Protein AF-A0A6I0EWG5-F1 (afdb_monomer)

Radius of gyration: 20.86 Å; Cα contacts (8 Å, |Δi|>4): 260; chains: 1; bounding box: 49×43×60 Å

Nearest PDB structures (foldseek):
  5ual-assembly2_I  TM=1.071E-01  e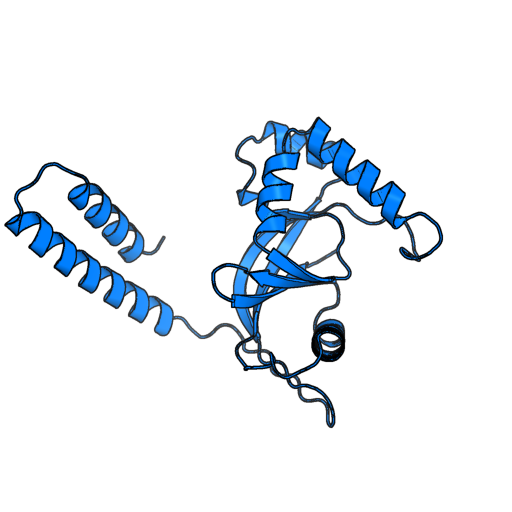=7.757E+00  Escherichia coli K-12
  5uaj-assembly2_I  TM=1.109E-01  e=9.263E+00  Escherichia coli K-12

Organism: NCBI:txid1482732

Solvent-accessible surface area (backbone atoms only — not comparable to full-atom values): 11316 Å² total; per-residue (Å²): 131,65,71,46,62,57,50,44,53,52,42,54,61,57,60,75,46,99,68,55,73,69,57,46,54,51,45,53,53,51,42,51,52,38,50,51,51,44,51,51,53,63,71,68,46,82,77,53,76,67,54,76,62,90,57,98,92,59,77,73,60,42,37,35,57,76,51,76,47,53,27,31,35,45,77,82,90,58,95,61,59,81,53,83,64,44,56,60,54,50,49,52,51,53,52,49,51,28,52,76,34,71,42,44,68,59,44,51,54,55,53,70,47,31,51,73,78,42,63,86,64,91,44,71,40,61,45,85,77,58,89,50,69,67,36,54,52,47,37,41,77,70,56,31,41,82,34,49,27,42,32,25,37,55,75,57,94,58,81,92,51,57,71,66,58,54,42,60,42,46,58,77,76,38,94,39,30,36,35,30,31,36,66,90,78,72,41,46,33,38,40,35,48,48,96,121

pLDDT: mean 87.38, std 12.73, range [39.66, 98.25]

Sequence (196 aa):
MTNELYRIKTVVYNLEKNISNNEKLQLLQDLVNEAEAYKKTLMNMPTTNQLRFNSAGDLNIITEKISEETFLYKSVMAKDVYEGDYLERFSMIRTSDLKTAGVLDIHNRFWKAHEVYGSNIFATLPLALINDEEQIKILKRLNWNRVHVDVYEIKNDIHNNSKGKIISAVERLFDNYILVREVYGDILMILHFKDV

Mean predicted aligned error: 12.38 Å

Secondary structure (DSSP, 8-state):
--HHHHHHHHHHHHHTS---HHHHHHHHHHHHHHHHHHHHHHHTSPPP--EE---TTS---EEEEEEEEEEEEE----SSTTSTTHHHHHHHHHHHHHHHTT-HHHHHHHHHSEEEEEES--SEEEGGG---HHHHHHHHHTTEEEEEEEEEEE-S--TTS-HHHHHHHHTTT-SSEEEEEETTTTEEEEEEES--

Foldseek 3Di:
DDPLVVQLVVLVVVLPDPDDPVVNVVSVVVNVVSVVVVVVVVVPPPFADFDWDDDPPADTWTKGFDDKFKKFAADQPDPDCPPDCNLVVVVVLLCVLCVVLVNNVVQVVVVVQKAWLDFPGRHMDTPVSDPDVSSVVSSVVSVGDIWMKTKMWGDDPPVPDDSVRVRVVVVVVAVGWTFIQRNPVRITMITHTPPD

Structure (mmCIF, N/CA/C/O backbone):
data_AF-A0A6I0EWG5-F1
#
_entry.id   AF-A0A6I0EWG5-F1
#
loop_
_atom_site.group_PDB
_atom_site.id
_atom_site.type_symbol
_atom_site.label_atom_id
_atom_site.label_alt_id
_atom_site.label_comp_id
_atom_site.label_asym_id
_atom_site.label_entity_id
_atom_site.label_seq_id
_atom_site.pdbx_PDB_ins_code
_atom_site.Cartn_x
_atom_site.Cartn_y
_atom_site.Cartn_z
_atom_site.occupancy
_atom_site.B_iso_or_equiv
_atom_site.auth_seq_id
_atom_site.auth_comp_id
_atom_site.auth_asym_id
_atom_site.auth_atom_id
_atom_site.pdbx_PDB_model_num
ATOM 1 N N . MET A 1 1 ? 0.438 -2.154 24.179 1.00 44.53 1 MET A N 1
ATOM 2 C CA . MET A 1 1 ? 0.353 -0.687 24.010 1.00 44.53 1 MET A CA 1
ATOM 3 C C . MET A 1 1 ? 1.299 -0.062 25.015 1.00 44.53 1 MET A C 1
ATOM 5 O O . MET A 1 1 ? 1.138 -0.314 26.201 1.00 44.53 1 MET A O 1
ATOM 9 N N . THR A 1 2 ? 2.329 0.626 24.534 1.00 55.94 2 THR A N 1
ATOM 10 C CA . THR A 1 2 ? 3.381 1.261 25.341 1.00 55.94 2 THR A CA 1
ATOM 11 C C . THR A 1 2 ? 2.761 2.257 26.326 1.00 55.94 2 THR A C 1
ATOM 13 O O . THR A 1 2 ? 1.938 3.093 25.948 1.00 55.94 2 THR A O 1
ATOM 16 N N . ASN A 1 3 ? 3.100 2.106 27.607 1.00 71.88 3 ASN A N 1
ATOM 17 C CA . ASN A 1 3 ? 2.570 2.878 28.740 1.00 71.88 3 ASN A CA 1
ATOM 18 C C . ASN A 1 3 ? 2.752 4.396 28.514 1.00 71.88 3 ASN A C 1
ATOM 20 O O . ASN A 1 3 ? 1.909 5.207 28.877 1.00 71.88 3 ASN A O 1
ATOM 24 N N . GLU A 1 4 ? 3.812 4.757 27.802 1.00 75.00 4 GLU A N 1
ATOM 25 C CA . GLU A 1 4 ? 4.245 6.105 27.457 1.00 75.00 4 GLU A CA 1
ATOM 26 C C . GLU A 1 4 ? 3.294 6.791 26.458 1.00 75.00 4 GLU A C 1
ATOM 28 O O . GLU A 1 4 ? 2.920 7.947 26.644 1.00 75.00 4 GLU A O 1
ATOM 33 N N . LEU A 1 5 ? 2.798 6.076 25.438 1.00 79.12 5 LEU A N 1
ATOM 34 C CA . LEU A 1 5 ? 1.855 6.648 24.465 1.00 79.12 5 LEU A CA 1
ATOM 35 C C . LEU A 1 5 ? 0.500 6.972 25.114 1.00 79.12 5 LEU A C 1
ATOM 37 O O . LEU A 1 5 ? -0.162 7.947 24.754 1.00 79.12 5 LEU A O 1
ATOM 41 N N . TYR A 1 6 ? 0.087 6.163 26.092 1.00 81.44 6 TYR A N 1
ATOM 42 C CA . TYR A 1 6 ? -1.109 6.428 26.889 1.00 81.44 6 TYR A CA 1
ATOM 43 C C . TYR A 1 6 ? -0.948 7.691 27.753 1.00 81.44 6 TYR A C 1
ATOM 45 O O . TYR A 1 6 ? -1.874 8.502 27.853 1.00 81.44 6 TYR A O 1
ATOM 53 N N . ARG A 1 7 ? 0.243 7.908 28.323 1.00 79.62 7 ARG A N 1
ATOM 54 C CA . ARG A 1 7 ? 0.563 9.112 29.106 1.00 79.62 7 ARG A CA 1
ATOM 55 C C . ARG A 1 7 ? 0.560 10.370 28.249 1.00 79.62 7 ARG A C 1
ATOM 57 O O . ARG A 1 7 ? -0.099 11.334 28.624 1.00 79.62 7 ARG A O 1
ATOM 64 N N . ILE A 1 8 ? 1.161 10.324 27.058 1.00 86.19 8 ILE A N 1
ATOM 65 C CA . ILE A 1 8 ? 1.125 11.433 26.089 1.00 86.19 8 ILE A CA 1
ATOM 66 C C . ILE A 1 8 ? -0.324 11.826 25.767 1.00 86.19 8 ILE A C 1
ATOM 68 O O . ILE A 1 8 ? -0.686 12.997 25.878 1.00 86.19 8 ILE A O 1
ATOM 72 N N . LYS A 1 9 ? -1.187 10.852 25.446 1.00 84.12 9 LYS A N 1
ATOM 73 C CA . LYS A 1 9 ? -2.615 11.112 25.178 1.00 84.12 9 LYS A CA 1
ATOM 74 C C . LYS A 1 9 ? -3.326 11.754 26.370 1.00 84.12 9 LYS A C 1
ATOM 76 O O . LYS A 1 9 ? -4.147 12.648 26.187 1.00 84.12 9 LYS A O 1
ATOM 81 N N . THR A 1 10 ? -2.993 11.322 27.583 1.00 83.12 10 THR A N 1
ATOM 82 C CA . THR A 1 10 ? -3.576 11.862 28.817 1.00 83.12 10 THR A CA 1
ATOM 83 C C . THR A 1 10 ? -3.161 13.317 29.050 1.00 83.12 10 THR A C 1
ATOM 85 O O . THR A 1 10 ? -3.999 14.141 29.415 1.00 83.12 10 THR A O 1
ATOM 88 N N . VAL A 1 11 ? -1.892 13.656 28.804 1.00 83.94 11 VAL A N 1
ATOM 89 C CA . VAL A 1 11 ? -1.387 15.032 28.936 1.00 83.94 11 VAL A CA 1
ATOM 90 C C . VAL A 1 11 ? -2.031 15.954 27.898 1.00 83.94 11 VAL A C 1
ATOM 92 O O . VAL A 1 11 ? -2.525 17.020 28.261 1.00 83.94 11 VAL A O 1
ATOM 95 N N . VAL A 1 12 ? -2.122 15.519 26.635 1.00 86.25 12 VAL A N 1
ATOM 96 C CA . VAL A 1 12 ? -2.789 16.277 25.558 1.00 86.25 12 VAL A CA 1
ATOM 97 C C . VAL A 1 12 ? -4.263 16.529 25.884 1.00 86.25 12 VAL A C 1
ATOM 99 O O . VAL A 1 12 ? -4.717 17.668 25.823 1.00 86.25 12 VAL A O 1
ATOM 102 N N . TYR A 1 13 ? -4.989 15.507 26.341 1.00 86.00 13 TYR A N 1
ATOM 103 C CA . TYR A 1 13 ? -6.387 15.651 26.759 1.00 86.00 13 TYR A CA 1
ATOM 104 C C . TYR A 1 13 ? -6.574 16.665 27.902 1.00 86.00 13 TYR A C 1
ATOM 106 O O . TYR A 1 13 ? -7.586 17.361 27.978 1.00 86.00 13 TYR A O 1
ATOM 114 N N . ASN A 1 14 ? -5.606 16.767 28.816 1.00 82.12 14 ASN A N 1
ATOM 115 C CA . ASN A 1 14 ? -5.666 17.732 29.912 1.00 82.12 14 ASN A CA 1
ATOM 116 C C . ASN A 1 14 ? -5.281 19.156 29.478 1.00 82.12 14 ASN A C 1
ATOM 118 O O . ASN A 1 14 ? -5.803 20.108 30.055 1.00 82.12 14 ASN A O 1
ATOM 122 N N . LEU A 1 15 ? -4.443 19.314 28.448 1.00 84.88 15 LEU A N 1
ATOM 123 C CA . LEU A 1 15 ? -4.116 20.614 27.846 1.00 84.88 15 LEU A CA 1
ATOM 124 C C . LEU A 1 15 ? -5.309 21.257 27.125 1.00 84.88 15 LEU A C 1
ATOM 126 O O . LEU A 1 15 ? -5.416 22.483 27.093 1.00 84.88 15 LEU A O 1
ATOM 130 N N . GLU A 1 16 ? -6.216 20.445 26.581 1.00 80.12 16 GLU A N 1
ATOM 131 C CA . GLU A 1 16 ? -7.435 20.901 25.895 1.00 80.12 16 GLU A CA 1
ATOM 132 C C . GLU A 1 16 ? -8.509 21.452 26.854 1.00 80.12 16 GLU A C 1
ATOM 134 O O . GLU A 1 16 ? -9.493 22.053 26.417 1.00 80.12 16 GLU A O 1
ATOM 139 N N . LYS A 1 17 ? -8.333 21.290 28.172 1.00 82.31 17 LYS A N 1
ATOM 140 C CA . LYS A 1 17 ? -9.262 21.806 29.186 1.00 82.31 17 LYS A CA 1
ATOM 141 C C . LYS A 1 17 ? -9.003 23.282 29.499 1.00 82.31 17 LYS A C 1
ATOM 143 O O . LYS A 1 17 ? -7.899 23.806 29.356 1.00 82.31 17 LYS A O 1
ATOM 148 N N . ASN A 1 18 ? -10.036 23.965 29.991 1.00 70.12 18 ASN A N 1
ATOM 149 C CA . ASN A 1 18 ? -9.932 25.349 30.460 1.00 70.12 18 ASN A CA 1
ATOM 150 C C . ASN A 1 18 ? -9.252 25.404 31.842 1.00 70.12 18 ASN A C 1
ATOM 152 O O . ASN A 1 18 ? -9.914 25.453 32.875 1.00 70.12 18 ASN A O 1
ATOM 156 N N . ILE A 1 19 ? -7.921 25.354 31.838 1.00 80.75 19 ILE A N 1
ATOM 157 C CA . ILE A 1 19 ? -7.042 25.409 33.018 1.00 80.75 19 ILE A CA 1
ATOM 158 C C . ILE A 1 19 ? -6.166 26.670 32.999 1.00 80.75 19 ILE A C 1
ATOM 160 O O . ILE A 1 19 ? -6.048 27.343 31.967 1.00 80.75 19 ILE A O 1
ATOM 164 N N . SER A 1 20 ? -5.558 27.008 34.138 1.00 84.88 20 SER A N 1
ATOM 165 C CA . SER A 1 20 ? -4.745 28.221 34.278 1.00 84.88 20 SER A CA 1
ATOM 166 C C . SER A 1 20 ? -3.454 28.160 33.449 1.00 84.88 20 SER A C 1
ATOM 168 O O . SER A 1 20 ? -2.936 27.087 33.139 1.00 84.88 20 SER A O 1
ATOM 170 N N . ASN A 1 21 ? -2.889 29.320 33.098 1.00 82.50 21 ASN A N 1
ATOM 171 C CA . ASN A 1 21 ? -1.673 29.383 32.273 1.00 82.50 21 ASN A CA 1
ATOM 172 C C . ASN A 1 21 ? -0.460 28.696 32.929 1.00 82.50 21 ASN A C 1
ATOM 174 O O . ASN A 1 21 ? 0.359 28.114 32.221 1.00 82.50 21 ASN A O 1
ATOM 178 N N . ASN A 1 22 ? -0.365 28.714 34.263 1.00 81.31 22 ASN A N 1
ATOM 179 C CA . ASN A 1 22 ? 0.705 28.025 34.989 1.00 81.31 22 ASN A CA 1
ATOM 180 C C . ASN A 1 22 ? 0.560 26.498 34.901 1.00 81.31 22 ASN A C 1
ATOM 182 O O . ASN A 1 22 ? 1.548 25.798 34.698 1.00 81.31 22 ASN A O 1
ATOM 186 N N . GLU A 1 23 ? -0.667 25.980 34.979 1.00 81.06 23 GLU A N 1
ATOM 187 C CA . GLU A 1 23 ? -0.942 24.546 34.818 1.00 81.06 23 GLU A CA 1
ATOM 188 C C . GLU A 1 23 ? -0.704 24.084 33.375 1.00 81.06 23 GLU A C 1
ATOM 190 O O . GLU A 1 23 ? -0.163 23.002 33.160 1.00 81.06 23 GLU A O 1
ATOM 195 N N . LYS A 1 24 ? -1.023 24.921 32.375 1.00 84.38 24 LYS A N 1
ATOM 196 C CA . LYS A 1 24 ? -0.682 24.639 30.968 1.00 84.38 24 LYS A CA 1
ATOM 197 C C . LYS A 1 24 ? 0.822 24.529 30.760 1.00 84.38 24 LYS A C 1
ATOM 199 O O . LYS A 1 24 ? 1.266 23.622 30.064 1.00 84.38 24 LYS A O 1
ATOM 204 N N . LEU A 1 25 ? 1.601 25.433 31.356 1.00 86.06 25 LEU A N 1
ATOM 205 C CA . LEU A 1 25 ? 3.057 25.411 31.228 1.00 86.06 25 LEU A CA 1
ATOM 206 C C . LEU A 1 25 ? 3.655 24.143 31.855 1.00 86.06 25 LEU A C 1
ATOM 208 O O . LEU A 1 25 ? 4.522 23.520 31.246 1.00 86.06 25 LEU A O 1
ATOM 212 N N . GLN A 1 26 ? 3.134 23.711 33.007 1.00 85.06 26 GLN A N 1
ATOM 213 C CA . GLN A 1 26 ? 3.536 22.449 33.630 1.00 85.06 26 GLN A CA 1
ATOM 214 C C . GLN A 1 26 ? 3.191 21.237 32.750 1.00 85.06 26 GLN A C 1
ATOM 216 O O . GLN A 1 26 ? 4.051 20.399 32.500 1.00 85.06 26 GLN A O 1
ATOM 221 N N . LEU A 1 27 ? 1.971 21.174 32.208 1.00 87.25 27 LEU A N 1
ATOM 222 C CA . LEU A 1 27 ? 1.558 20.077 31.326 1.00 87.25 27 LEU A CA 1
ATOM 223 C C . LEU A 1 27 ? 2.355 20.031 30.015 1.00 87.25 27 LEU A C 1
ATOM 225 O O . LEU A 1 27 ? 2.614 18.950 29.497 1.00 87.25 27 LEU A O 1
ATOM 229 N N . LEU A 1 28 ? 2.768 21.181 29.473 1.00 88.06 28 LEU A N 1
ATOM 230 C CA . LEU A 1 28 ? 3.660 21.223 28.311 1.00 88.06 28 LEU A CA 1
ATOM 231 C C . LEU A 1 28 ? 5.046 20.663 28.646 1.00 88.06 28 LEU A C 1
ATOM 233 O O . LEU A 1 28 ? 5.612 19.928 27.839 1.00 88.06 28 LEU A O 1
ATOM 237 N N . GLN A 1 29 ? 5.575 20.957 29.835 1.00 89.81 29 GLN A N 1
ATOM 238 C CA . GLN A 1 29 ? 6.835 20.372 30.291 1.00 89.81 29 GLN A CA 1
ATOM 239 C C . GLN A 1 29 ? 6.713 18.853 30.482 1.00 89.81 29 GLN A C 1
ATOM 241 O O . GLN A 1 29 ? 7.601 18.106 30.067 1.00 89.81 29 GLN A O 1
ATOM 246 N N . ASP A 1 30 ? 5.599 18.388 31.047 1.00 87.12 30 ASP A N 1
ATOM 247 C CA . ASP A 1 30 ? 5.318 16.961 31.216 1.00 87.12 30 ASP A CA 1
ATOM 248 C C . ASP A 1 30 ? 5.186 16.257 29.855 1.00 87.12 30 ASP A C 1
ATOM 250 O O . ASP A 1 30 ? 5.712 15.162 29.671 1.00 87.12 30 ASP A O 1
ATOM 254 N N . LEU A 1 31 ? 4.570 16.910 28.862 1.00 90.62 31 LEU A N 1
ATOM 255 C CA . LEU A 1 31 ? 4.473 16.397 27.495 1.00 90.62 31 LEU A CA 1
ATOM 256 C C . LEU A 1 31 ? 5.852 16.211 26.852 1.00 90.62 31 LEU A C 1
ATOM 258 O O . LEU A 1 31 ? 6.094 15.180 26.227 1.00 90.62 31 LEU A O 1
ATOM 262 N N . VAL A 1 32 ? 6.752 17.188 27.007 1.00 89.06 32 VAL A N 1
ATOM 263 C CA . VAL A 1 32 ? 8.134 17.092 26.506 1.00 89.06 32 VAL A CA 1
ATOM 264 C C . VAL A 1 32 ? 8.848 15.906 27.151 1.00 89.06 32 VAL A C 1
ATOM 266 O O . VAL A 1 32 ? 9.440 15.093 26.443 1.00 89.06 32 VAL A O 1
ATOM 269 N N . ASN A 1 33 ? 8.732 15.758 28.471 1.00 89.88 33 ASN A N 1
ATOM 270 C CA . ASN A 1 33 ? 9.377 14.673 29.210 1.00 89.88 33 ASN A CA 1
ATOM 271 C C . ASN A 1 33 ? 8.853 13.290 28.778 1.00 89.88 33 ASN A C 1
ATOM 273 O O . ASN A 1 33 ? 9.641 12.371 28.546 1.00 89.88 33 ASN A O 1
ATOM 277 N N . GLU A 1 34 ? 7.534 13.138 28.629 1.00 88.50 34 GLU A N 1
ATOM 278 C CA . GLU A 1 34 ? 6.908 11.883 28.191 1.00 88.50 34 GLU A CA 1
ATOM 279 C C . GLU A 1 34 ? 7.239 11.563 26.722 1.00 88.50 34 GLU A C 1
ATOM 281 O O . GLU A 1 34 ? 7.498 10.407 26.375 1.00 88.50 34 GLU A O 1
ATOM 286 N N . ALA A 1 35 ? 7.322 12.577 25.854 1.00 85.81 35 ALA A N 1
ATOM 287 C CA . ALA A 1 35 ? 7.757 12.410 24.469 1.00 85.81 35 ALA A CA 1
ATOM 288 C C . ALA A 1 35 ? 9.238 11.999 24.368 1.00 85.81 35 ALA A C 1
ATOM 290 O O . ALA A 1 35 ? 9.582 11.120 23.573 1.00 85.81 35 ALA A O 1
ATOM 291 N N . GLU A 1 36 ? 10.121 12.578 25.187 1.00 86.44 36 GLU A N 1
ATOM 292 C CA . GLU A 1 36 ? 11.529 12.174 25.262 1.00 86.44 36 GLU A CA 1
ATOM 293 C C . GLU A 1 36 ? 11.700 10.747 25.788 1.00 86.44 36 GLU A C 1
ATOM 295 O O . GLU A 1 36 ? 12.525 9.991 25.266 1.00 86.44 36 GLU A O 1
ATOM 300 N N . ALA A 1 37 ? 10.922 10.362 26.802 1.00 84.31 37 ALA A N 1
ATOM 301 C CA . ALA A 1 37 ? 10.915 9.001 27.323 1.00 84.31 37 ALA A CA 1
ATOM 302 C C . ALA A 1 37 ? 10.463 8.009 26.245 1.00 84.31 37 ALA A C 1
ATOM 304 O O . ALA A 1 37 ? 11.154 7.023 25.989 1.00 84.31 37 ALA A O 1
ATOM 305 N N . TYR A 1 38 ? 9.374 8.316 25.535 1.00 84.44 38 TYR A N 1
ATOM 306 C CA . TYR A 1 38 ? 8.889 7.484 24.439 1.00 84.44 38 TYR A CA 1
ATOM 307 C C . TYR A 1 38 ? 9.914 7.361 23.303 1.00 84.44 38 TYR A C 1
ATOM 309 O O . TYR A 1 38 ? 10.182 6.257 22.828 1.00 84.44 38 TYR A O 1
ATOM 317 N N . LYS A 1 39 ? 10.571 8.466 22.927 1.00 83.56 39 LYS A N 1
ATOM 318 C CA . LYS A 1 39 ? 11.676 8.470 21.956 1.00 83.56 39 LYS A CA 1
ATOM 319 C C . LYS A 1 39 ? 12.822 7.549 22.386 1.00 83.56 39 LYS A C 1
ATOM 321 O O . LYS A 1 39 ? 13.314 6.782 21.564 1.00 83.56 39 LYS A O 1
ATOM 326 N N . LYS A 1 40 ? 13.243 7.594 23.656 1.00 84.81 40 LYS A N 1
ATOM 327 C CA . LYS A 1 40 ? 14.287 6.698 24.192 1.00 84.81 40 LYS A CA 1
ATOM 328 C C . LYS A 1 40 ? 13.860 5.233 24.133 1.00 84.81 40 LYS A C 1
ATOM 330 O O . LYS A 1 40 ? 14.669 4.385 23.769 1.00 84.81 40 LYS A O 1
ATOM 335 N N . THR A 1 41 ? 12.602 4.933 24.444 1.00 81.94 41 THR A N 1
ATOM 336 C CA . THR A 1 41 ? 12.054 3.574 24.339 1.00 81.94 41 THR A CA 1
ATOM 337 C C . THR A 1 41 ? 12.088 3.068 22.897 1.00 81.94 41 THR A C 1
ATOM 339 O O . THR A 1 41 ? 12.506 1.937 22.669 1.00 81.94 41 THR A O 1
ATOM 342 N N . LEU A 1 42 ? 11.735 3.912 21.922 1.00 75.56 42 LEU A N 1
ATOM 343 C CA . LEU A 1 42 ? 11.837 3.582 20.496 1.00 75.56 42 LEU A CA 1
ATOM 344 C C . LEU A 1 42 ? 13.292 3.385 20.040 1.00 75.56 42 LEU A C 1
ATOM 346 O O . LEU A 1 42 ? 13.568 2.471 19.274 1.00 75.56 42 LEU A O 1
ATOM 350 N N . MET A 1 43 ? 14.231 4.190 20.545 1.00 75.69 43 MET A N 1
ATOM 351 C CA . MET A 1 43 ? 15.665 4.053 20.244 1.00 75.69 43 MET A CA 1
ATOM 352 C C . MET A 1 43 ? 16.307 2.793 20.850 1.00 75.69 43 MET A C 1
ATOM 354 O O . MET A 1 43 ? 17.309 2.319 20.326 1.00 75.69 43 MET A O 1
ATOM 358 N N . ASN A 1 44 ? 15.749 2.261 21.942 1.00 69.38 44 ASN A N 1
ATOM 359 C CA . ASN A 1 44 ? 16.262 1.079 22.64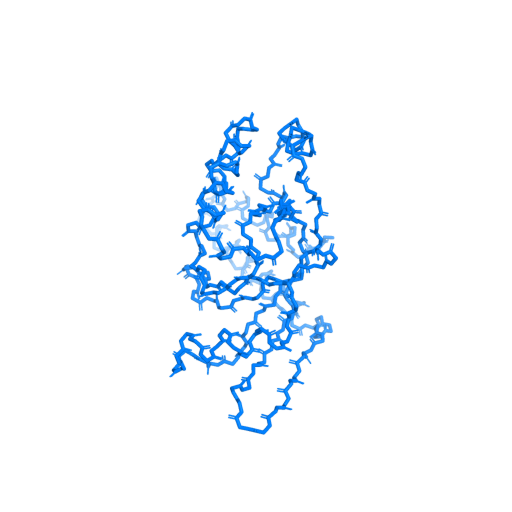5 1.00 69.38 44 ASN A CA 1
ATOM 360 C C . ASN A 1 44 ? 15.550 -0.227 22.255 1.00 69.38 44 ASN A C 1
ATOM 362 O O . ASN A 1 44 ? 15.895 -1.288 22.780 1.00 69.38 44 ASN A O 1
ATOM 366 N N . MET A 1 45 ? 14.557 -0.179 21.362 1.00 59.53 45 MET A N 1
ATOM 367 C CA . MET A 1 45 ? 14.024 -1.397 20.756 1.00 59.53 45 MET A CA 1
ATOM 368 C C . MET A 1 45 ? 15.092 -2.013 19.839 1.00 59.53 45 MET A C 1
ATOM 370 O O . MET A 1 45 ? 15.791 -1.274 19.142 1.00 59.53 45 MET A O 1
ATOM 374 N N . PRO A 1 46 ? 15.261 -3.351 19.846 1.00 48.06 46 PRO A N 1
ATOM 375 C CA . PRO A 1 46 ? 16.229 -4.014 18.984 1.00 48.06 46 PRO A CA 1
ATOM 376 C C . PRO A 1 46 ? 15.948 -3.622 17.536 1.00 48.06 46 PRO A C 1
ATOM 378 O O . PRO A 1 46 ? 14.839 -3.812 17.040 1.00 48.06 46 PRO A O 1
ATOM 381 N N . THR A 1 47 ? 16.957 -3.033 16.897 1.00 45.12 47 THR A N 1
ATOM 382 C CA . THR A 1 47 ? 16.898 -2.533 15.528 1.00 45.12 47 THR A CA 1
ATOM 383 C C . THR A 1 47 ? 16.405 -3.643 14.614 1.00 45.12 47 THR A C 1
ATOM 385 O O . THR A 1 47 ? 17.015 -4.711 14.520 1.00 45.12 47 THR A O 1
ATOM 388 N N . THR A 1 48 ? 15.274 -3.390 13.966 1.00 50.50 48 THR A N 1
ATOM 389 C CA . THR A 1 48 ? 14.680 -4.277 12.978 1.00 50.50 48 THR A CA 1
ATOM 390 C C . THR A 1 48 ? 15.706 -4.552 11.879 1.00 50.50 48 THR A C 1
ATOM 392 O O . THR A 1 48 ? 16.409 -3.641 11.442 1.00 50.50 48 THR A O 1
ATOM 395 N N . ASN A 1 49 ? 15.816 -5.816 11.463 1.00 48.12 49 ASN A N 1
ATOM 396 C CA . ASN A 1 49 ? 16.798 -6.323 10.500 1.00 48.12 49 ASN A CA 1
ATOM 397 C C . ASN A 1 49 ? 17.085 -5.332 9.353 1.00 48.12 49 ASN A C 1
ATOM 399 O O . ASN A 1 49 ? 16.270 -5.175 8.443 1.00 48.12 49 ASN A O 1
ATOM 403 N N . GLN A 1 50 ? 18.256 -4.687 9.384 1.00 49.97 50 GLN A N 1
ATOM 404 C CA . GLN A 1 50 ? 18.750 -3.897 8.259 1.00 49.97 50 GLN A CA 1
ATOM 405 C C . GLN A 1 50 ? 19.126 -4.854 7.133 1.00 49.97 50 GLN A C 1
ATOM 407 O O . GLN A 1 50 ? 20.117 -5.581 7.223 1.00 49.97 50 GLN A O 1
ATOM 412 N N . LEU A 1 51 ? 18.346 -4.845 6.061 1.00 56.31 51 LEU A N 1
ATOM 413 C CA . LEU A 1 51 ? 18.728 -5.517 4.832 1.00 56.31 51 LEU A CA 1
ATOM 414 C C . LEU A 1 51 ? 19.738 -4.625 4.099 1.00 56.31 51 LEU A C 1
ATOM 416 O O . LEU A 1 51 ? 19.430 -3.495 3.724 1.00 56.31 51 LEU A O 1
ATOM 420 N N . ARG A 1 52 ? 20.968 -5.123 3.943 1.00 50.41 52 ARG A N 1
ATOM 421 C CA . ARG A 1 52 ? 22.008 -4.516 3.105 1.00 50.41 52 ARG A CA 1
ATOM 422 C C . ARG A 1 52 ? 22.286 -5.457 1.948 1.00 50.41 52 ARG A C 1
ATOM 424 O O . ARG A 1 52 ? 22.694 -6.593 2.178 1.00 50.41 52 ARG A O 1
ATOM 431 N N . PHE A 1 53 ? 22.119 -4.978 0.724 1.00 53.16 53 PHE A N 1
ATOM 432 C CA . PHE A 1 53 ? 22.405 -5.763 -0.469 1.00 53.16 53 PHE A CA 1
ATOM 433 C C . PHE A 1 53 ? 23.486 -5.067 -1.288 1.00 53.16 53 PHE A C 1
ATOM 435 O O . PHE A 1 53 ? 23.278 -3.997 -1.852 1.00 53.16 53 PHE A O 1
ATOM 442 N N . ASN A 1 54 ? 24.666 -5.684 -1.334 1.00 45.28 54 ASN A N 1
ATOM 443 C CA . ASN A 1 54 ? 25.786 -5.205 -2.133 1.00 45.28 54 ASN A CA 1
ATOM 444 C C . ASN A 1 54 ? 25.769 -5.921 -3.487 1.00 45.28 54 ASN A C 1
ATOM 446 O O . ASN A 1 54 ? 25.935 -7.137 -3.546 1.00 45.28 54 ASN A O 1
ATOM 450 N N . SER A 1 55 ? 25.613 -5.177 -4.578 1.00 45.34 55 SER A N 1
ATOM 451 C CA . SER A 1 55 ? 25.950 -5.637 -5.929 1.00 45.34 55 SER A CA 1
ATOM 452 C C . SER A 1 55 ? 26.934 -4.640 -6.534 1.00 45.34 55 SER A C 1
ATOM 454 O O . SER A 1 55 ? 26.725 -3.429 -6.468 1.00 45.34 55 SER A O 1
ATOM 456 N N . ALA A 1 56 ? 28.065 -5.136 -7.038 1.00 39.66 56 ALA A N 1
ATOM 457 C CA . ALA A 1 56 ? 29.142 -4.299 -7.555 1.00 39.66 56 ALA A CA 1
ATOM 458 C C . ALA A 1 56 ? 28.670 -3.527 -8.803 1.00 39.66 56 ALA A C 1
ATOM 460 O O . ALA A 1 56 ? 28.451 -4.129 -9.848 1.00 39.66 56 ALA A O 1
ATOM 461 N N . GLY A 1 57 ? 28.527 -2.201 -8.683 1.00 53.47 57 GLY A N 1
ATOM 462 C CA . GLY A 1 57 ? 28.136 -1.296 -9.777 1.00 53.47 57 GLY A CA 1
ATOM 463 C C . GLY A 1 57 ? 26.751 -0.651 -9.643 1.00 53.47 57 GLY A C 1
ATOM 464 O O . GLY A 1 57 ? 26.430 0.239 -10.429 1.00 53.47 57 GLY A O 1
ATOM 465 N N . ASP A 1 58 ? 25.959 -1.038 -8.642 1.00 65.12 58 ASP A N 1
ATOM 466 C CA . ASP A 1 58 ? 24.568 -0.602 -8.495 1.00 65.12 58 ASP A CA 1
ATOM 467 C C . ASP A 1 58 ? 24.329 0.335 -7.307 1.00 65.12 58 ASP A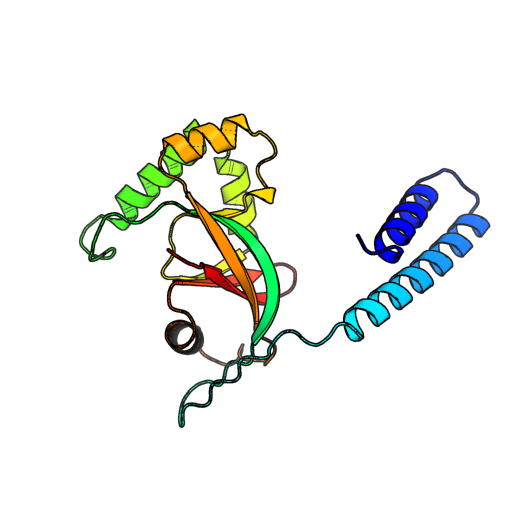 C 1
ATOM 469 O O . ASP A 1 58 ? 25.126 0.423 -6.370 1.00 65.12 58 ASP A O 1
ATOM 473 N N . LEU A 1 59 ? 23.202 1.055 -7.360 1.00 79.19 59 LEU A N 1
ATOM 474 C CA . LEU A 1 59 ? 22.744 1.908 -6.269 1.00 79.19 59 LEU A CA 1
ATOM 475 C C . LEU A 1 59 ? 22.491 1.048 -5.024 1.00 79.19 59 LEU A C 1
ATOM 477 O O . LEU A 1 59 ? 21.565 0.241 -4.998 1.00 79.19 59 LEU A O 1
ATOM 481 N N . ASN A 1 60 ? 23.306 1.244 -3.990 1.00 82.69 60 ASN A N 1
ATOM 482 C CA . ASN A 1 60 ? 23.107 0.592 -2.703 1.00 82.69 60 ASN A CA 1
ATOM 483 C C . ASN A 1 60 ? 21.886 1.209 -2.007 1.00 82.69 60 ASN A C 1
ATOM 485 O O . ASN A 1 60 ? 21.859 2.421 -1.789 1.00 82.69 60 ASN A O 1
ATOM 489 N N . ILE A 1 61 ? 20.895 0.392 -1.658 1.00 86.75 61 ILE A N 1
ATOM 490 C CA . ILE A 1 61 ? 19.719 0.811 -0.892 1.00 86.75 61 ILE A CA 1
ATOM 491 C C . ILE A 1 61 ? 19.842 0.236 0.517 1.00 86.75 61 ILE A C 1
ATOM 493 O O . ILE A 1 61 ? 19.971 -0.974 0.697 1.00 86.75 61 ILE A O 1
ATOM 497 N N . ILE A 1 62 ? 19.793 1.118 1.516 1.00 89.62 62 ILE A N 1
ATOM 498 C CA . ILE A 1 62 ? 19.764 0.737 2.927 1.00 89.62 62 ILE A CA 1
ATOM 499 C C . ILE A 1 62 ? 18.339 0.931 3.421 1.00 89.62 62 ILE A C 1
ATOM 501 O O . ILE A 1 62 ? 17.854 2.059 3.502 1.00 89.62 62 ILE A O 1
ATOM 505 N N . THR A 1 63 ? 17.684 -0.172 3.770 1.00 91.25 63 THR A N 1
ATOM 506 C CA . THR A 1 63 ? 16.305 -0.160 4.263 1.00 91.25 63 THR A CA 1
ATOM 507 C C . THR A 1 63 ? 16.217 -0.573 5.720 1.00 91.25 63 THR A C 1
ATOM 509 O O . THR A 1 63 ? 16.895 -1.509 6.149 1.00 91.25 63 THR A O 1
ATOM 512 N N . GLU A 1 64 ? 15.309 0.063 6.448 1.00 93.00 64 GLU A N 1
ATOM 513 C CA . GLU A 1 64 ? 14.888 -0.343 7.785 1.00 93.00 64 GLU A CA 1
ATOM 514 C C . GLU A 1 64 ? 13.388 -0.630 7.769 1.00 93.00 64 GLU A C 1
ATOM 516 O O . GLU A 1 64 ? 12.607 0.187 7.288 1.00 93.00 64 GLU A O 1
ATOM 521 N N . LYS A 1 65 ? 12.974 -1.790 8.284 1.00 93.88 65 LYS A N 1
ATOM 522 C CA . LYS A 1 65 ? 11.551 -2.101 8.443 1.00 93.88 65 LYS A CA 1
ATOM 523 C C . LYS A 1 65 ? 10.985 -1.294 9.610 1.00 93.88 65 LYS A C 1
ATOM 525 O O . LYS A 1 65 ? 11.440 -1.458 10.742 1.00 93.88 65 LYS A O 1
ATOM 530 N N . ILE A 1 66 ? 9.991 -0.461 9.320 1.00 94.06 66 ILE A N 1
ATOM 531 C CA . ILE A 1 66 ? 9.389 0.476 10.276 1.00 94.06 66 ILE A CA 1
ATOM 532 C C . ILE A 1 66 ? 8.017 0.021 10.777 1.00 94.06 66 ILE A C 1
ATOM 534 O O . ILE A 1 66 ? 7.647 0.354 11.901 1.00 94.06 66 ILE A O 1
ATOM 538 N N . SER A 1 67 ? 7.270 -0.755 9.987 1.00 94.00 67 SER A N 1
ATOM 539 C CA . SER A 1 67 ? 5.983 -1.304 10.419 1.00 94.00 67 SER A CA 1
ATOM 540 C C . SER A 1 67 ? 5.561 -2.546 9.631 1.00 94.00 67 SER A C 1
ATOM 542 O O . SER A 1 67 ? 6.176 -2.934 8.633 1.00 94.00 67 SER A O 1
ATOM 544 N N . GLU A 1 68 ? 4.507 -3.185 10.133 1.00 95.75 68 GLU A N 1
ATOM 545 C CA . GLU A 1 68 ? 3.768 -4.263 9.484 1.00 95.75 68 GLU A CA 1
ATOM 546 C C . GLU A 1 68 ? 2.302 -3.852 9.431 1.00 95.75 68 GLU A C 1
ATOM 548 O O . GLU A 1 68 ? 1.715 -3.496 10.452 1.00 95.75 68 GLU A O 1
ATOM 553 N N . GLU A 1 69 ? 1.709 -3.911 8.247 1.00 95.69 69 GLU A N 1
ATOM 554 C CA . GLU A 1 69 ? 0.348 -3.456 8.000 1.00 95.69 69 GLU A CA 1
ATOM 555 C C . GLU A 1 69 ? -0.462 -4.536 7.282 1.00 95.69 69 GLU A C 1
ATOM 557 O O . GLU A 1 69 ? 0.072 -5.439 6.637 1.00 95.69 69 GLU A O 1
ATOM 562 N N . THR A 1 70 ? -1.789 -4.434 7.355 1.00 96.94 70 THR A N 1
ATOM 563 C CA . THR A 1 70 ? -2.688 -5.264 6.544 1.00 96.94 70 THR A CA 1
ATOM 564 C C . THR A 1 70 ? -3.352 -4.413 5.477 1.00 96.94 70 THR A C 1
ATOM 566 O O . THR A 1 70 ? -4.015 -3.419 5.776 1.00 96.94 70 THR A O 1
ATOM 569 N N . PHE A 1 71 ? -3.230 -4.839 4.226 1.00 97.69 71 PHE A N 1
ATOM 570 C CA . PHE A 1 71 ? -3.887 -4.211 3.088 1.00 97.69 71 PHE A CA 1
ATOM 571 C C . PHE A 1 71 ? -4.959 -5.132 2.514 1.00 97.69 71 PHE A C 1
ATOM 573 O O . PHE A 1 71 ? -4.897 -6.353 2.644 1.00 97.69 71 PHE A O 1
ATOM 580 N N . LEU A 1 72 ? -5.950 -4.536 1.863 1.00 97.50 72 LEU A N 1
ATOM 581 C CA . LEU A 1 72 ? -6.767 -5.208 0.866 1.00 97.50 72 LEU A CA 1
ATOM 582 C C . LEU A 1 72 ? -6.087 -5.054 -0.492 1.00 97.50 72 LEU A C 1
ATOM 584 O O . LEU A 1 72 ? -5.706 -3.945 -0.861 1.00 97.50 72 LEU A O 1
ATOM 588 N N . TYR A 1 73 ? -5.964 -6.152 -1.228 1.00 97.38 73 TYR A N 1
ATOM 589 C CA . TYR A 1 73 ? -5.327 -6.233 -2.538 1.00 97.38 73 TYR A CA 1
ATOM 590 C C . TYR A 1 73 ? -6.258 -6.905 -3.544 1.00 97.38 73 TYR A C 1
ATOM 592 O O . TYR A 1 73 ? -6.864 -7.934 -3.240 1.00 97.38 73 TYR A O 1
ATOM 600 N N . LYS A 1 74 ? -6.342 -6.348 -4.753 1.00 96.25 74 LYS A N 1
ATOM 601 C CA . LYS A 1 74 ? -7.008 -6.986 -5.889 1.00 96.25 74 LYS A CA 1
ATOM 602 C C . LYS A 1 74 ? -5.961 -7.493 -6.874 1.00 96.25 74 LYS A C 1
ATOM 604 O O . LYS A 1 74 ? -5.171 -6.701 -7.390 1.00 96.25 74 LYS A O 1
ATOM 609 N N . SER A 1 75 ? -5.998 -8.793 -7.160 1.00 93.44 75 SER A N 1
ATOM 610 C CA . SER A 1 75 ? -5.063 -9.417 -8.091 1.00 93.44 75 SER A CA 1
ATOM 611 C C . SER A 1 75 ? -5.296 -9.007 -9.534 1.00 93.44 75 SER A C 1
ATOM 613 O O . SER A 1 75 ? -6.435 -8.850 -9.988 1.00 93.44 75 SER A O 1
ATOM 615 N N . VAL A 1 76 ? -4.193 -8.861 -10.265 1.00 92.06 76 VAL A N 1
ATOM 616 C CA . VAL A 1 76 ? -4.238 -8.835 -11.724 1.00 92.06 76 VAL A CA 1
ATOM 617 C C . VAL A 1 76 ? -4.577 -10.235 -12.240 1.00 92.06 76 VAL A C 1
ATOM 619 O O . VAL A 1 76 ? -4.271 -11.251 -11.625 1.00 92.06 76 VAL A O 1
ATOM 622 N N . MET A 1 77 ? -5.257 -10.277 -13.376 1.00 84.94 77 MET A N 1
ATOM 623 C CA . MET A 1 77 ? -5.742 -11.488 -14.041 1.00 84.94 77 MET A CA 1
ATOM 624 C C . MET A 1 77 ? -4.977 -11.782 -15.336 1.00 84.94 77 MET A C 1
ATOM 626 O O . MET A 1 77 ? -5.165 -12.843 -15.925 1.00 84.94 77 MET A O 1
ATOM 630 N N . ALA A 1 78 ? -4.151 -10.842 -15.803 1.00 87.81 78 ALA A N 1
ATOM 631 C CA . ALA A 1 78 ? -3.344 -10.994 -17.006 1.00 87.81 78 ALA A CA 1
ATOM 632 C C . ALA A 1 78 ? -1.920 -11.433 -16.659 1.00 87.81 78 ALA A C 1
ATOM 634 O O . ALA A 1 78 ? -1.360 -11.007 -15.651 1.00 87.81 78 ALA A O 1
ATOM 635 N N . LYS A 1 79 ? -1.338 -12.264 -17.529 1.00 83.75 79 LYS A N 1
ATOM 636 C CA . LYS A 1 79 ? 0.068 -12.676 -17.437 1.00 83.75 79 LYS A CA 1
ATOM 637 C C . LYS A 1 79 ? 1.016 -11.548 -17.853 1.00 83.75 79 LYS A C 1
ATOM 639 O O . LYS A 1 79 ? 2.057 -11.384 -17.229 1.00 83.75 79 LYS A O 1
ATOM 644 N N . ASP A 1 80 ? 0.639 -10.786 -18.877 1.00 88.25 80 ASP A N 1
ATOM 645 C CA . ASP A 1 80 ? 1.279 -9.524 -19.238 1.00 88.25 80 ASP A CA 1
ATOM 646 C C . ASP A 1 80 ? 0.279 -8.392 -19.000 1.00 88.25 80 ASP A C 1
ATOM 648 O O . ASP A 1 80 ? -0.743 -8.279 -19.677 1.00 88.25 80 ASP A O 1
ATOM 652 N N . VAL A 1 81 ? 0.540 -7.586 -17.974 1.00 88.38 81 VAL A N 1
ATOM 653 C CA . VAL A 1 81 ? -0.351 -6.488 -17.589 1.00 88.38 81 VAL A CA 1
ATOM 654 C C . VAL A 1 81 ? -0.236 -5.292 -18.531 1.00 88.38 81 VAL A C 1
ATOM 656 O O . VAL A 1 81 ? -1.152 -4.478 -18.556 1.00 88.38 81 VAL A O 1
ATOM 659 N N . TYR A 1 82 ? 0.847 -5.182 -19.305 1.00 89.69 82 TYR A N 1
ATOM 660 C CA . TYR A 1 82 ? 1.088 -4.066 -20.224 1.00 89.69 82 TYR A CA 1
ATOM 661 C C . TYR A 1 82 ? 0.578 -4.345 -21.642 1.00 89.69 82 TYR A C 1
ATOM 663 O O . TYR A 1 82 ? 0.657 -3.474 -22.509 1.00 89.69 82 TYR A O 1
ATOM 671 N N . GLU A 1 83 ? 0.032 -5.537 -21.883 1.00 90.38 83 GLU A N 1
ATOM 672 C CA . GLU A 1 83 ? -0.543 -5.906 -23.168 1.00 90.38 83 GLU A CA 1
ATOM 673 C C . GLU A 1 83 ? -1.935 -5.271 -23.366 1.00 90.38 83 GLU A C 1
ATOM 675 O O . GLU A 1 83 ? -2.875 -5.476 -22.589 1.00 90.38 83 GLU A O 1
ATOM 680 N N . GLY A 1 84 ? -2.077 -4.504 -24.451 1.00 92.00 84 GLY A N 1
ATOM 681 C CA . GLY A 1 84 ? -3.344 -3.899 -24.863 1.00 92.00 84 GLY A CA 1
ATOM 682 C C . GLY A 1 84 ? -3.893 -2.865 -23.871 1.00 92.00 84 GLY A C 1
ATOM 683 O O . GLY A 1 84 ? -3.172 -2.009 -23.369 1.00 92.00 84 GLY A O 1
ATOM 684 N N . ASP A 1 85 ? -5.199 -2.930 -23.610 1.00 93.25 85 ASP A N 1
ATOM 685 C CA . ASP A 1 85 ? -5.966 -2.036 -22.729 1.00 93.25 85 ASP A CA 1
ATOM 686 C C . ASP A 1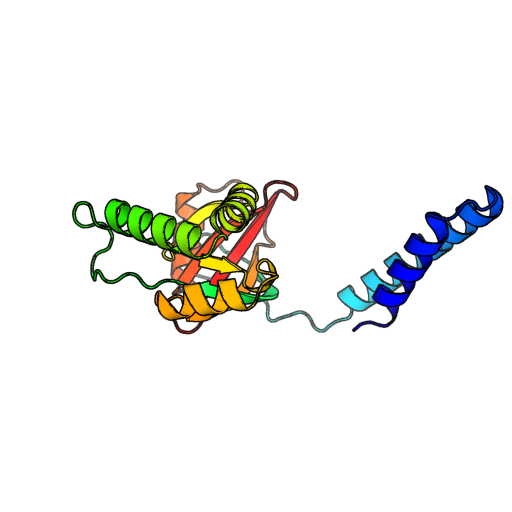 85 ? -6.153 -2.611 -21.308 1.00 93.25 85 ASP A C 1
ATOM 688 O O . ASP A 1 85 ? -7.032 -2.177 -20.556 1.00 93.25 85 ASP A O 1
ATOM 692 N N . TYR A 1 86 ? -5.362 -3.620 -20.918 1.00 94.19 86 TYR A N 1
ATOM 693 C CA . TYR A 1 86 ? -5.596 -4.359 -19.677 1.00 94.19 86 TYR A CA 1
ATOM 694 C C . TYR A 1 86 ? -5.590 -3.463 -18.430 1.00 94.19 86 TYR A C 1
ATOM 696 O O . TYR A 1 86 ? -6.538 -3.525 -17.642 1.00 94.19 86 TYR A O 1
ATOM 704 N N . LEU A 1 87 ? -4.577 -2.604 -18.257 1.00 92.81 87 LEU A N 1
ATOM 705 C CA . LEU A 1 87 ? -4.497 -1.699 -17.100 1.00 92.81 87 LEU A CA 1
ATOM 706 C C . LEU A 1 87 ? -5.662 -0.709 -17.040 1.00 92.81 87 LEU A C 1
ATOM 708 O O . LEU A 1 87 ? -6.125 -0.376 -15.948 1.00 92.81 87 LEU A O 1
ATOM 712 N N . GLU A 1 88 ? -6.162 -0.255 -18.189 1.00 94.62 88 GLU A N 1
ATOM 713 C CA . GLU A 1 88 ? -7.307 0.652 -18.250 1.00 94.62 88 GLU A CA 1
ATOM 714 C C . GLU A 1 88 ? -8.574 -0.055 -17.759 1.00 94.62 88 GLU A C 1
ATOM 716 O O . GLU A 1 88 ? -9.227 0.414 -16.821 1.00 94.62 88 GLU A O 1
ATOM 721 N N . ARG A 1 89 ? -8.862 -1.250 -18.292 1.00 95.06 89 ARG A N 1
ATOM 722 C CA . ARG A 1 89 ? -9.987 -2.076 -17.827 1.00 95.06 89 ARG A CA 1
ATOM 723 C C . ARG A 1 89 ? -9.853 -2.448 -16.356 1.00 95.06 89 ARG A C 1
ATOM 725 O O . ARG A 1 89 ? -10.828 -2.381 -15.609 1.00 95.06 89 ARG A O 1
ATOM 732 N N . PHE A 1 90 ? -8.654 -2.816 -15.915 1.00 95.62 90 PHE A N 1
ATOM 733 C CA . PHE A 1 90 ? -8.393 -3.151 -14.520 1.00 95.62 90 PHE A CA 1
ATOM 734 C C . PHE A 1 90 ? -8.634 -1.948 -13.599 1.00 95.62 90 PHE A C 1
ATOM 736 O O . PHE A 1 90 ? -9.274 -2.084 -12.555 1.00 95.62 90 PHE A O 1
ATOM 743 N N . SER A 1 91 ? -8.208 -0.752 -14.016 1.00 94.69 91 SER A N 1
ATOM 744 C CA . SER A 1 91 ? -8.492 0.497 -13.308 1.00 94.69 91 SER A CA 1
ATOM 745 C C . SER A 1 91 ? -9.997 0.769 -13.220 1.00 94.69 91 SER A C 1
ATOM 747 O O . SER A 1 91 ? -10.484 1.104 -12.139 1.00 94.69 91 SER A O 1
ATOM 749 N N . MET A 1 92 ? -10.752 0.551 -14.304 1.00 96.75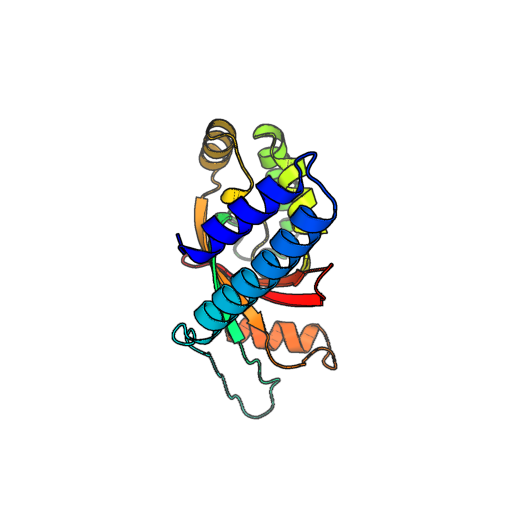 92 MET A N 1
ATOM 750 C CA . MET A 1 92 ? -12.215 0.685 -14.304 1.00 96.75 92 MET A CA 1
ATOM 751 C C . MET A 1 92 ? -12.884 -0.278 -13.318 1.00 96.75 92 MET A C 1
ATOM 753 O O . MET A 1 92 ? -13.740 0.150 -12.542 1.00 96.75 92 MET A O 1
ATOM 757 N N . ILE A 1 93 ? -12.478 -1.554 -13.309 1.00 96.44 93 ILE A N 1
ATOM 758 C CA . ILE A 1 93 ? -13.000 -2.562 -12.373 1.00 96.44 93 ILE A CA 1
ATOM 759 C C . ILE A 1 93 ? -12.687 -2.147 -10.935 1.00 96.44 93 ILE A C 1
ATOM 761 O O . ILE A 1 93 ? -13.596 -2.068 -10.114 1.00 96.44 93 ILE A O 1
ATOM 765 N N . ARG A 1 94 ? -11.427 -1.804 -10.636 1.00 96.62 94 ARG A N 1
ATOM 766 C CA . ARG A 1 94 ? -11.010 -1.310 -9.315 1.00 96.62 94 ARG A CA 1
ATOM 767 C C . ARG A 1 94 ? -11.870 -0.125 -8.875 1.00 96.62 94 ARG A C 1
ATOM 769 O O . ARG A 1 94 ? -12.367 -0.107 -7.755 1.00 96.62 94 ARG A O 1
ATOM 776 N N . THR A 1 95 ? -12.058 0.870 -9.741 1.00 97.62 95 THR A N 1
ATOM 777 C CA . THR A 1 95 ? -12.878 2.044 -9.427 1.00 97.62 95 THR A CA 1
ATOM 778 C C . THR A 1 95 ? -14.339 1.669 -9.195 1.00 97.62 95 THR A C 1
ATOM 780 O O . THR A 1 95 ? -14.953 2.215 -8.280 1.00 97.62 95 THR A O 1
ATOM 783 N N . SER A 1 96 ? -14.895 0.748 -9.983 1.00 98.19 96 SER A N 1
ATOM 784 C CA . SER A 1 96 ? -16.254 0.241 -9.781 1.00 98.19 96 SER A CA 1
ATOM 785 C C . SER A 1 96 ? -16.390 -0.449 -8.425 1.00 98.19 96 SER A C 1
ATOM 787 O O . SER A 1 96 ? -17.277 -0.088 -7.658 1.00 98.19 96 SER A O 1
ATOM 789 N N . ASP A 1 97 ? -15.476 -1.360 -8.084 1.00 98.25 97 ASP A N 1
ATOM 790 C CA . ASP A 1 97 ? -15.493 -2.089 -6.813 1.00 98.25 97 ASP A CA 1
ATOM 791 C C . ASP A 1 97 ? -15.451 -1.138 -5.612 1.00 98.25 97 ASP A C 1
ATOM 793 O O . ASP A 1 97 ? -16.263 -1.241 -4.691 1.00 98.25 97 ASP A O 1
ATOM 797 N N . LEU A 1 98 ? -14.527 -0.172 -5.641 1.00 98.12 98 LEU A N 1
ATOM 798 C CA . LEU A 1 98 ? -14.366 0.817 -4.576 1.00 98.12 98 LEU A CA 1
ATOM 799 C C . LEU A 1 98 ? -15.600 1.721 -4.435 1.00 98.12 98 LEU A C 1
ATOM 801 O O . LEU A 1 98 ? -15.927 2.125 -3.319 1.00 98.12 98 LEU A O 1
ATOM 805 N N . LYS A 1 99 ? -16.298 2.039 -5.537 1.00 98.19 99 LYS A N 1
ATOM 806 C CA . LYS A 1 99 ? -17.580 2.767 -5.501 1.00 98.19 99 LYS A CA 1
ATOM 807 C C . LYS A 1 99 ? -18.685 1.909 -4.901 1.00 98.19 99 LYS A C 1
ATOM 809 O O . LYS A 1 99 ? -19.397 2.386 -4.026 1.00 98.19 99 LYS A O 1
ATOM 814 N N . THR A 1 100 ? -18.808 0.656 -5.335 1.00 97.81 100 THR A N 1
ATOM 815 C CA . THR A 1 100 ? -19.806 -0.291 -4.819 1.00 97.81 100 THR A CA 1
ATOM 816 C C . THR A 1 100 ? -19.642 -0.522 -3.319 1.00 97.81 100 THR A C 1
ATOM 818 O O . THR A 1 100 ? -20.635 -0.596 -2.604 1.00 97.81 100 THR A O 1
ATOM 821 N N . ALA A 1 101 ? -18.403 -0.587 -2.832 1.00 97.62 101 ALA A N 1
ATOM 822 C CA . ALA A 1 101 ? -18.101 -0.704 -1.410 1.00 97.62 101 ALA A CA 1
ATOM 823 C C . ALA A 1 101 ? -18.119 0.634 -0.646 1.00 97.62 101 ALA A C 1
ATOM 825 O O . ALA A 1 101 ? -17.958 0.628 0.568 1.00 97.62 101 ALA A O 1
ATOM 826 N N . GLY A 1 102 ? -18.283 1.780 -1.315 1.00 97.62 102 GLY A N 1
ATOM 827 C CA . GLY A 1 102 ? -18.326 3.094 -0.662 1.00 97.62 102 GLY A CA 1
ATOM 828 C C . GLY A 1 102 ? -16.988 3.589 -0.088 1.00 97.62 102 GLY A C 1
ATOM 829 O O . GLY A 1 102 ? -16.990 4.441 0.795 1.00 97.62 102 GLY A O 1
ATOM 830 N N . VAL A 1 103 ? -15.847 3.089 -0.579 1.00 97.94 103 VAL A N 1
ATOM 831 C CA . VAL A 1 103 ? -14.498 3.398 -0.047 1.00 97.94 103 VAL A CA 1
ATOM 832 C C . VAL A 1 103 ? -13.590 4.154 -1.027 1.00 97.94 103 VAL A C 1
ATOM 834 O O . VAL A 1 103 ? -12.416 4.390 -0.733 1.00 97.94 103 VAL A O 1
ATOM 837 N N . LEU A 1 104 ? -14.099 4.549 -2.201 1.00 97.75 104 LEU A N 1
ATOM 838 C CA . LEU A 1 104 ? -13.296 5.216 -3.237 1.00 97.75 104 LEU A CA 1
ATOM 839 C C . LEU A 1 104 ? -12.596 6.488 -2.727 1.00 97.75 104 LEU A C 1
ATOM 841 O O . LEU A 1 104 ? -11.430 6.716 -3.045 1.00 97.75 104 LEU A O 1
ATOM 845 N N . ASP A 1 105 ? -13.274 7.301 -1.918 1.00 97.00 105 ASP A N 1
ATOM 846 C CA . ASP A 1 105 ? -12.692 8.542 -1.396 1.00 97.00 105 ASP A CA 1
ATOM 847 C C . ASP A 1 105 ? -11.583 8.290 -0.371 1.00 97.00 105 ASP A C 1
ATOM 849 O O . ASP A 1 105 ? -10.597 9.030 -0.336 1.00 97.00 105 ASP A O 1
ATOM 853 N N . ILE A 1 106 ? -11.709 7.223 0.426 1.00 96.75 106 ILE A N 1
ATOM 854 C CA . ILE A 1 106 ? -10.681 6.778 1.378 1.00 96.75 106 ILE A CA 1
ATOM 855 C C . ILE A 1 106 ? -9.429 6.359 0.602 1.00 96.75 106 ILE A C 1
ATOM 857 O O . ILE A 1 106 ? -8.338 6.866 0.862 1.00 96.75 106 ILE A O 1
ATOM 861 N N . HIS A 1 107 ? -9.610 5.510 -0.413 1.00 96.56 107 HIS A N 1
ATOM 862 C CA . HIS A 1 107 ? -8.544 5.083 -1.317 1.00 96.56 107 HIS A CA 1
ATOM 863 C C . HIS A 1 107 ? -7.846 6.274 -1.981 1.00 96.56 107 HIS A C 1
ATOM 865 O O . HIS A 1 107 ? -6.622 6.388 -1.940 1.00 96.56 107 HIS A O 1
ATOM 871 N N . ASN A 1 108 ? -8.616 7.191 -2.570 1.00 95.19 108 ASN A N 1
ATOM 872 C CA . ASN A 1 108 ? -8.058 8.336 -3.281 1.00 95.19 108 ASN A CA 1
ATOM 873 C C . ASN A 1 108 ? -7.301 9.280 -2.350 1.00 95.19 108 ASN A C 1
ATOM 875 O O . ASN A 1 108 ? -6.279 9.827 -2.749 1.00 95.19 108 ASN A O 1
ATOM 879 N N . ARG A 1 109 ? -7.782 9.489 -1.122 1.00 95.31 109 ARG A N 1
ATOM 880 C CA . ARG A 1 109 ? -7.080 10.312 -0.135 1.00 95.31 109 ARG A CA 1
ATOM 881 C C . ARG A 1 109 ? -5.746 9.689 0.255 1.00 95.31 109 ARG A C 1
ATOM 883 O O . ARG A 1 109 ? -4.746 10.397 0.273 1.00 95.31 109 ARG A O 1
ATOM 890 N N . PHE A 1 110 ? -5.734 8.381 0.509 1.00 94.69 110 PHE A N 1
ATOM 891 C CA . PHE A 1 110 ? -4.515 7.653 0.843 1.00 94.69 110 PHE A CA 1
ATOM 892 C C . PHE A 1 110 ? -3.478 7.753 -0.280 1.00 94.69 110 PHE A C 1
ATOM 894 O O . PHE A 1 110 ? -2.371 8.226 -0.046 1.00 94.69 110 PHE A O 1
ATOM 901 N N . TRP A 1 111 ? -3.845 7.407 -1.516 1.00 94.25 111 TRP A N 1
ATOM 902 C CA . TRP A 1 111 ? -2.898 7.431 -2.636 1.00 94.25 111 TRP A CA 1
ATOM 903 C C . TRP A 1 111 ? -2.534 8.835 -3.122 1.00 94.25 111 TRP A C 1
ATOM 905 O O . TRP A 1 111 ? -1.498 9.001 -3.746 1.00 94.25 111 TRP A O 1
ATOM 915 N N . LYS A 1 112 ? -3.319 9.874 -2.816 1.00 92.44 112 LYS A N 1
ATOM 916 C CA . LYS A 1 112 ? -2.902 11.270 -3.056 1.00 92.44 112 LYS A CA 1
ATOM 917 C C . LYS A 1 112 ? -1.857 11.762 -2.055 1.00 92.44 112 LYS A C 1
ATOM 919 O O . LYS A 1 112 ? -1.102 12.667 -2.391 1.00 92.44 112 LYS A O 1
ATOM 924 N N . ALA A 1 113 ? -1.817 11.192 -0.851 1.00 91.62 113 ALA A N 1
ATOM 925 C CA . ALA A 1 113 ? -0.794 11.501 0.149 1.00 91.62 113 ALA A CA 1
ATOM 926 C C . ALA A 1 113 ? 0.552 10.800 -0.133 1.00 91.62 113 ALA A C 1
ATOM 928 O O . ALA A 1 113 ? 1.549 11.111 0.517 1.00 91.62 113 ALA A O 1
ATOM 929 N N . HIS A 1 114 ? 0.584 9.881 -1.105 1.00 93.25 114 HIS A N 1
ATOM 930 C CA . HIS A 1 114 ? 1.752 9.081 -1.457 1.00 93.25 114 HIS A CA 1
ATOM 931 C C . HIS A 1 114 ? 2.051 9.201 -2.956 1.00 93.25 114 HIS A C 1
ATOM 933 O O . HIS A 1 114 ? 1.312 8.692 -3.795 1.00 93.25 114 HIS A O 1
ATOM 939 N N . GLU A 1 115 ? 3.159 9.845 -3.317 1.00 92.25 115 GLU A N 1
ATOM 940 C CA . GLU A 1 115 ? 3.637 9.855 -4.700 1.00 92.25 115 GLU A CA 1
ATOM 941 C C . GLU A 1 115 ? 4.215 8.469 -5.031 1.00 92.25 115 GLU A C 1
ATOM 943 O O . GLU A 1 115 ? 5.229 8.065 -4.463 1.00 92.25 115 GLU A O 1
ATOM 948 N N . VAL A 1 116 ? 3.588 7.723 -5.944 1.00 93.69 116 VAL A N 1
ATOM 949 C CA . VAL A 1 116 ? 4.080 6.403 -6.378 1.00 93.69 116 VAL A CA 1
ATOM 950 C C . VAL A 1 116 ? 5.202 6.579 -7.406 1.00 93.69 116 VAL A C 1
ATOM 952 O O . VAL A 1 116 ? 4.997 7.191 -8.452 1.00 93.69 116 VAL A O 1
ATOM 955 N N . TYR A 1 117 ? 6.387 6.034 -7.121 1.00 92.50 117 TYR A N 1
ATOM 956 C CA . TYR A 1 117 ? 7.561 6.114 -8.003 1.00 92.50 117 TYR A CA 1
ATOM 957 C C . TYR A 1 117 ? 7.607 4.928 -8.961 1.00 92.50 117 TYR A C 1
ATOM 959 O O . TYR A 1 117 ? 7.870 5.105 -10.147 1.00 92.50 117 TYR A O 1
ATOM 967 N N . GLY A 1 118 ? 7.346 3.729 -8.446 1.00 92.50 118 GLY A N 1
ATOM 968 C CA . GLY A 1 118 ? 7.349 2.483 -9.202 1.00 92.50 118 GLY A CA 1
ATOM 969 C C . GLY A 1 118 ? 6.614 1.399 -8.430 1.00 92.50 118 GLY A C 1
ATOM 970 O O . GLY A 1 118 ? 6.569 1.433 -7.201 1.00 92.50 118 GLY A O 1
ATOM 971 N N . SER A 1 119 ? 5.987 0.477 -9.150 1.00 94.19 119 SER A N 1
ATOM 972 C CA . SER A 1 119 ? 5.151 -0.555 -8.552 1.00 94.19 119 SER A CA 1
ATOM 973 C C . SER A 1 119 ? 4.881 -1.676 -9.544 1.00 94.19 119 SER A C 1
ATOM 975 O O . SER A 1 119 ? 4.658 -1.407 -10.725 1.00 94.19 119 SER A O 1
ATOM 977 N N . ASN A 1 120 ? 4.788 -2.901 -9.038 1.00 92.75 120 ASN A N 1
ATOM 978 C CA . ASN A 1 120 ? 4.174 -4.034 -9.731 1.00 92.75 120 ASN A CA 1
ATOM 979 C C . ASN A 1 120 ? 2.859 -4.495 -9.063 1.00 92.75 120 ASN A C 1
ATOM 981 O O . ASN A 1 120 ? 2.289 -5.526 -9.415 1.00 92.75 120 ASN A O 1
ATOM 985 N N . ILE A 1 121 ? 2.337 -3.680 -8.142 1.00 94.81 121 ILE A N 1
ATOM 986 C CA . ILE A 1 121 ? 1.052 -3.833 -7.458 1.00 94.81 121 ILE A CA 1
ATOM 987 C C . ILE A 1 121 ? 0.133 -2.650 -7.816 1.00 94.81 121 ILE A C 1
ATOM 989 O O . ILE A 1 121 ? 0.486 -1.482 -7.647 1.00 94.81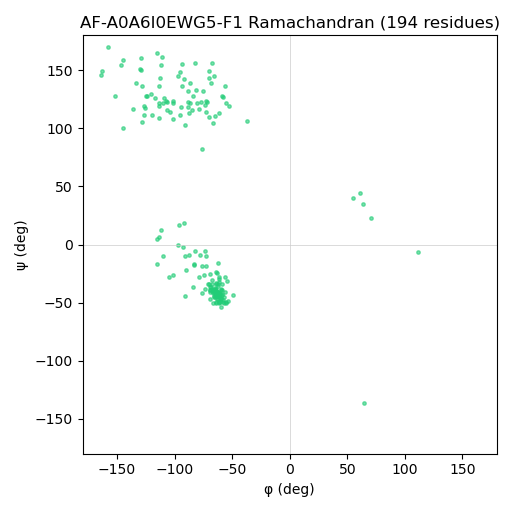 121 ILE A O 1
ATOM 993 N N . PHE A 1 122 ? -1.081 -2.929 -8.303 1.00 92.31 122 PHE A N 1
ATOM 994 C CA . PHE A 1 122 ? -1.897 -1.910 -8.994 1.00 92.31 122 PHE A CA 1
ATOM 995 C C . PHE A 1 122 ? -3.210 -1.520 -8.291 1.00 92.31 122 PHE A C 1
ATOM 997 O O . PHE A 1 122 ? -3.815 -0.489 -8.613 1.00 92.31 122 PHE A O 1
ATOM 1004 N N . ALA A 1 123 ? -3.688 -2.329 -7.344 1.00 95.12 123 ALA A N 1
ATOM 1005 C CA . ALA A 1 123 ? -4.966 -2.105 -6.671 1.00 95.12 123 ALA A CA 1
ATOM 1006 C C . ALA A 1 123 ? -4.907 -2.533 -5.206 1.00 95.12 123 ALA A C 1
ATOM 1008 O O . ALA A 1 123 ? -5.021 -3.717 -4.888 1.00 95.12 123 ALA A O 1
ATOM 1009 N N . THR A 1 124 ? -4.736 -1.551 -4.322 1.00 96.81 124 THR A N 1
ATOM 1010 C CA . THR A 1 124 ? -4.554 -1.784 -2.890 1.00 96.81 124 THR A CA 1
ATOM 1011 C C . THR A 1 124 ? -5.158 -0.676 -2.034 1.00 96.81 124 THR A C 1
ATOM 1013 O O . THR A 1 124 ? -5.315 0.465 -2.474 1.00 96.81 124 THR A O 1
ATOM 1016 N N . LEU A 1 125 ? -5.514 -1.014 -0.795 1.00 96.44 125 LEU A N 1
ATOM 1017 C CA . LEU A 1 125 ? -6.057 -0.086 0.198 1.00 96.44 125 LEU A CA 1
ATOM 1018 C C . LEU A 1 125 ? -5.704 -0.583 1.609 1.00 96.44 125 LEU A C 1
ATOM 1020 O O . LEU A 1 125 ? -6.002 -1.742 1.905 1.00 96.44 125 LEU A O 1
ATOM 1024 N N . PRO A 1 126 ? -5.101 0.238 2.489 1.00 96.38 126 PRO A N 1
ATOM 1025 C CA . PRO A 1 126 ? -4.872 -0.170 3.871 1.00 96.38 126 PRO A CA 1
ATOM 1026 C C . PRO A 1 126 ? -6.191 -0.523 4.563 1.00 96.38 126 PRO A C 1
ATOM 1028 O O . PRO A 1 126 ? -7.134 0.271 4.566 1.00 96.38 126 PRO A O 1
ATOM 1031 N N . LEU A 1 127 ? -6.253 -1.706 5.177 1.00 96.19 127 LEU A N 1
ATOM 1032 C CA . LEU A 1 127 ? -7.462 -2.191 5.845 1.00 96.19 127 LEU A CA 1
ATOM 1033 C C . LEU A 1 127 ? -7.852 -1.280 7.017 1.00 96.19 127 LEU A C 1
ATOM 1035 O O . LEU A 1 127 ? -9.034 -1.035 7.230 1.00 96.19 127 LEU A O 1
ATOM 1039 N N . ALA A 1 128 ? -6.857 -0.738 7.725 1.00 94.62 128 ALA A N 1
ATOM 1040 C CA . ALA A 1 128 ? -7.040 0.134 8.885 1.00 94.62 128 ALA A CA 1
ATOM 1041 C C . ALA A 1 128 ? -7.770 1.455 8.575 1.00 94.62 128 ALA A C 1
ATOM 1043 O O . ALA A 1 128 ? -8.228 2.124 9.496 1.00 94.62 128 ALA A O 1
ATOM 1044 N N . LEU A 1 129 ? -7.883 1.845 7.300 1.00 95.19 129 LEU A N 1
ATOM 1045 C CA . LEU A 1 129 ? -8.599 3.059 6.897 1.00 95.19 129 LEU A CA 1
ATOM 1046 C C . LEU A 1 129 ? -10.101 2.833 6.677 1.00 95.19 129 LEU A C 1
ATOM 1048 O O . LEU A 1 129 ? -10.834 3.799 6.465 1.00 95.19 129 LEU A O 1
ATOM 1052 N N . ILE A 1 130 ? -10.561 1.580 6.693 1.00 95.31 130 ILE A N 1
ATOM 1053 C CA . ILE A 1 130 ? -11.961 1.219 6.478 1.00 95.31 130 ILE A CA 1
ATOM 1054 C C . ILE A 1 130 ? -12.592 0.927 7.839 1.00 95.31 130 ILE A C 1
ATOM 1056 O O . ILE A 1 130 ? -12.309 -0.093 8.458 1.00 95.31 130 ILE A O 1
ATOM 1060 N N . ASN A 1 131 ? -13.458 1.830 8.299 1.00 90.94 131 ASN A N 1
ATOM 1061 C CA . ASN A 1 131 ? -14.077 1.727 9.627 1.00 90.94 131 ASN A CA 1
ATOM 1062 C C . ASN A 1 131 ? -15.308 0.807 9.661 1.00 90.94 131 ASN A C 1
ATOM 1064 O O . ASN A 1 131 ? -15.749 0.418 10.739 1.00 90.94 131 ASN A O 1
ATOM 1068 N N . ASP A 1 132 ? -15.887 0.497 8.501 1.0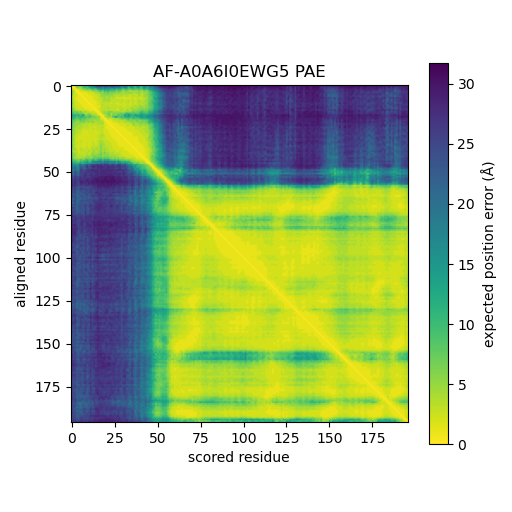0 94.12 132 ASP A N 1
ATOM 1069 C CA . ASP A 1 132 ? -17.119 -0.279 8.380 1.00 94.12 132 ASP A CA 1
ATOM 1070 C C . ASP A 1 132 ? -16.826 -1.698 7.864 1.00 94.12 132 ASP A C 1
ATOM 1072 O O . ASP A 1 132 ? -16.368 -1.906 6.736 1.00 94.12 132 ASP A O 1
ATOM 1076 N N . GLU A 1 133 ? -17.113 -2.696 8.701 1.00 94.44 133 GLU A N 1
ATOM 1077 C CA . GLU A 1 133 ? -16.945 -4.116 8.377 1.00 94.44 133 GLU A CA 1
ATOM 1078 C C . GLU A 1 133 ? -17.808 -4.568 7.189 1.00 94.44 133 GLU A C 1
ATOM 1080 O O . GLU A 1 133 ? -17.407 -5.478 6.458 1.00 94.44 133 GLU A O 1
ATOM 1085 N N . GLU A 1 134 ? -18.959 -3.938 6.931 1.00 96.44 134 GLU A N 1
ATOM 1086 C CA . GLU A 1 134 ? -19.766 -4.260 5.751 1.00 96.44 134 GLU A CA 1
ATOM 1087 C C . GLU A 1 134 ? -19.057 -3.842 4.457 1.00 96.44 134 GLU A C 1
ATOM 1089 O O . GLU A 1 134 ? -19.044 -4.607 3.488 1.00 96.44 134 GLU A O 1
ATOM 1094 N N . GLN A 1 135 ? -18.358 -2.702 4.450 1.00 97.38 135 GLN A N 1
ATOM 1095 C CA . GLN A 1 135 ? -17.543 -2.273 3.306 1.00 97.38 135 GLN A CA 1
ATOM 1096 C C . GLN A 1 135 ? -16.419 -3.280 3.021 1.00 97.38 135 GLN A C 1
ATOM 1098 O O . GLN A 1 135 ? -16.190 -3.667 1.871 1.00 97.38 135 GLN A O 1
ATOM 1103 N N . ILE A 1 136 ? -15.767 -3.783 4.075 1.00 96.56 136 ILE A N 1
ATOM 1104 C CA . ILE A 1 136 ? -14.734 -4.824 3.974 1.00 96.56 136 ILE A CA 1
ATOM 1105 C C . ILE A 1 136 ? -15.327 -6.123 3.405 1.00 96.56 136 ILE A C 1
ATOM 1107 O O . ILE A 1 136 ? -14.714 -6.754 2.538 1.00 96.56 136 ILE A O 1
ATOM 1111 N N . LYS A 1 137 ? -16.516 -6.544 3.857 1.00 97.25 137 LYS A N 1
ATOM 1112 C CA . LYS A 1 137 ? -17.201 -7.742 3.336 1.00 97.25 137 LYS A CA 1
ATOM 1113 C C . LYS A 1 137 ? -17.556 -7.607 1.856 1.00 97.25 137 LYS A C 1
ATOM 1115 O O . LYS A 1 137 ? -17.379 -8.574 1.113 1.00 97.25 137 LYS A O 1
ATOM 1120 N N . ILE A 1 138 ? -18.023 -6.436 1.416 1.00 98.00 138 ILE A N 1
ATOM 1121 C CA . ILE A 1 138 ? -18.317 -6.170 0.000 1.00 98.00 138 ILE A CA 1
ATOM 1122 C C . ILE A 1 138 ? -17.042 -6.317 -0.836 1.00 98.00 138 ILE A C 1
ATOM 1124 O O . ILE A 1 138 ? -17.043 -7.068 -1.809 1.00 98.00 138 ILE A O 1
ATOM 1128 N N . LEU A 1 139 ? -15.938 -5.685 -0.428 1.00 97.81 139 LEU A N 1
ATOM 1129 C CA . LEU A 1 139 ? -14.655 -5.790 -1.134 1.00 97.81 139 LEU A CA 1
ATOM 1130 C C . LEU A 1 139 ? -14.159 -7.239 -1.213 1.00 97.81 139 LEU A C 1
ATOM 1132 O O . LEU A 1 139 ? -13.760 -7.691 -2.285 1.00 97.81 139 LEU A O 1
ATOM 1136 N N . LYS A 1 140 ? -14.259 -8.008 -0.121 1.00 96.69 140 LYS A N 1
ATOM 1137 C CA . LYS A 1 140 ? -13.913 -9.441 -0.122 1.00 96.69 140 LYS A CA 1
ATOM 1138 C C . LYS A 1 140 ? -14.739 -10.239 -1.130 1.00 96.69 140 LYS A C 1
ATOM 1140 O O . LYS A 1 140 ? -14.185 -11.056 -1.856 1.00 96.69 140 LYS A O 1
ATOM 1145 N N . ARG A 1 141 ? -16.050 -9.983 -1.222 1.00 97.25 141 ARG A N 1
ATOM 1146 C CA . ARG A 1 141 ? -16.923 -10.607 -2.237 1.00 97.25 141 ARG A CA 1
ATOM 1147 C C . ARG A 1 141 ? -16.549 -10.215 -3.669 1.00 97.25 141 ARG A C 1
ATOM 1149 O O . ARG A 1 141 ? -16.858 -10.959 -4.592 1.00 97.25 141 ARG A O 1
ATOM 1156 N N . LEU A 1 142 ? -15.888 -9.073 -3.846 1.00 97.19 142 LEU A N 1
ATOM 1157 C CA . LEU A 1 142 ? -15.334 -8.588 -5.114 1.00 97.19 142 LEU A CA 1
ATOM 1158 C C . LEU A 1 142 ? -13.868 -9.024 -5.324 1.00 97.19 142 LEU A C 1
ATOM 1160 O O . LEU A 1 142 ? -13.159 -8.464 -6.166 1.00 97.19 142 LEU A O 1
ATOM 1164 N N . ASN A 1 143 ? -13.420 -10.044 -4.583 1.00 96.44 143 ASN A N 1
ATOM 1165 C CA . ASN A 1 143 ? -12.085 -10.642 -4.642 1.00 96.44 143 ASN A CA 1
ATOM 1166 C C . ASN A 1 143 ? -10.946 -9.691 -4.245 1.00 96.44 143 ASN A C 1
ATOM 1168 O O . ASN A 1 143 ? -9.849 -9.763 -4.796 1.00 96.44 143 ASN A O 1
ATOM 1172 N N . TRP A 1 144 ? -11.199 -8.795 -3.290 1.00 97.38 144 TRP A N 1
ATOM 1173 C CA . TRP A 1 144 ? -10.131 -8.092 -2.585 1.00 97.38 144 TRP A CA 1
ATOM 1174 C C . TRP A 1 144 ? -9.679 -8.920 -1.382 1.00 97.38 144 TRP A C 1
ATOM 1176 O O . TRP A 1 144 ? -10.425 -9.108 -0.417 1.00 97.38 144 TRP A O 1
ATOM 1186 N N . ASN A 1 145 ? -8.445 -9.406 -1.435 1.00 95.69 145 ASN A N 1
ATOM 1187 C CA . ASN A 1 145 ? -7.870 -10.293 -0.432 1.00 95.69 145 ASN A CA 1
ATOM 1188 C C . ASN A 1 145 ? -7.063 -9.506 0.598 1.00 95.69 145 ASN A C 1
ATOM 1190 O O . ASN A 1 145 ? -6.468 -8.479 0.279 1.00 95.69 145 ASN A O 1
ATOM 1194 N N . ARG A 1 146 ? -7.037 -9.988 1.845 1.00 96.12 146 ARG A N 1
ATOM 1195 C CA . ARG A 1 146 ? -6.149 -9.432 2.873 1.00 96.12 146 ARG A CA 1
ATOM 1196 C C . ARG A 1 146 ? -4.726 -9.907 2.612 1.00 96.12 146 ARG A C 1
ATOM 1198 O O . ARG A 1 146 ? -4.518 -11.101 2.429 1.00 96.12 146 ARG A O 1
ATOM 1205 N N . VAL A 1 147 ? -3.785 -8.977 2.643 1.00 96.50 147 VAL A N 1
ATOM 1206 C CA . VAL A 1 147 ? -2.367 -9.213 2.383 1.00 96.50 147 VAL A CA 1
ATOM 1207 C C . VAL A 1 147 ? -1.546 -8.522 3.467 1.00 96.50 147 VAL A C 1
ATOM 1209 O O . VAL A 1 147 ? -1.876 -7.405 3.878 1.00 96.50 147 VAL A O 1
ATOM 1212 N N . HIS A 1 148 ? -0.499 -9.198 3.937 1.00 97.12 148 HIS A N 1
ATOM 1213 C CA . HIS A 1 148 ? 0.452 -8.633 4.892 1.00 97.12 148 HIS A CA 1
ATOM 1214 C C . HIS A 1 148 ? 1.468 -7.782 4.138 1.00 97.12 148 HIS A C 1
ATOM 1216 O O . HIS A 1 148 ? 1.998 -8.203 3.109 1.00 97.12 148 HIS A O 1
ATOM 1222 N N . VAL A 1 149 ? 1.721 -6.580 4.641 1.00 97.56 149 VAL A N 1
ATOM 1223 C CA . VAL A 1 149 ? 2.611 -5.614 4.005 1.00 97.56 149 VAL A CA 1
ATOM 1224 C C . VAL A 1 149 ? 3.663 -5.181 5.004 1.00 97.56 149 VAL A C 1
ATOM 1226 O O . VAL A 1 149 ? 3.351 -4.573 6.025 1.00 97.56 149 VAL A O 1
ATOM 1229 N N . ASP A 1 150 ? 4.916 -5.474 4.685 1.00 97.69 150 ASP A N 1
ATOM 1230 C CA . ASP A 1 150 ? 6.051 -4.937 5.419 1.00 97.69 150 ASP A CA 1
ATOM 1231 C C . ASP A 1 150 ? 6.367 -3.546 4.870 1.00 97.69 150 ASP A C 1
ATOM 1233 O O . ASP A 1 150 ? 6.555 -3.380 3.662 1.00 97.69 150 ASP A O 1
ATOM 1237 N N . VAL A 1 151 ? 6.451 -2.551 5.749 1.00 95.94 151 VAL A N 1
ATOM 1238 C CA . VAL A 1 151 ? 6.808 -1.184 5.366 1.00 95.94 151 VAL A CA 1
ATOM 1239 C C . VAL A 1 151 ? 8.262 -0.935 5.724 1.00 95.94 151 VAL A C 1
ATOM 1241 O O . VAL A 1 151 ? 8.659 -1.049 6.886 1.00 95.94 151 VAL A O 1
ATOM 1244 N N . TYR A 1 152 ? 9.055 -0.580 4.721 1.00 96.06 152 TYR A N 1
ATOM 1245 C CA . TYR A 1 152 ? 10.460 -0.233 4.878 1.00 96.06 152 TYR A CA 1
ATOM 1246 C C . TYR A 1 152 ? 10.684 1.237 4.558 1.00 96.06 152 TYR A C 1
ATOM 1248 O O . TYR A 1 152 ? 10.198 1.728 3.546 1.00 96.06 152 TYR A O 1
ATOM 1256 N N . GLU A 1 153 ? 11.473 1.919 5.373 1.00 94.12 153 GLU A N 1
ATOM 1257 C CA . GLU A 1 153 ? 12.004 3.245 5.075 1.00 94.12 153 GLU A CA 1
ATOM 1258 C C . GLU A 1 153 ? 13.388 3.111 4.436 1.00 94.12 153 GLU A C 1
ATOM 1260 O O . GLU A 1 153 ? 14.219 2.322 4.898 1.00 94.12 153 GLU A O 1
ATOM 1265 N N . ILE A 1 154 ? 13.653 3.889 3.388 1.00 92.69 154 ILE A N 1
ATOM 1266 C CA . ILE A 1 154 ? 14.989 4.002 2.802 1.00 92.69 154 ILE A CA 1
ATOM 1267 C C . ILE A 1 154 ? 15.771 5.055 3.592 1.00 92.69 154 ILE A C 1
ATOM 1269 O O . ILE A 1 154 ? 15.410 6.228 3.607 1.00 92.69 154 ILE A O 1
ATOM 1273 N N . LYS A 1 155 ? 16.846 4.629 4.261 1.00 89.31 155 LYS A N 1
ATOM 1274 C CA . LYS A 1 155 ? 17.598 5.459 5.218 1.00 89.31 155 LYS A CA 1
ATOM 1275 C C . LYS A 1 155 ? 18.737 6.257 4.609 1.00 89.31 155 LYS A C 1
ATOM 1277 O O . LYS A 1 155 ? 19.213 7.208 5.224 1.00 89.31 155 LYS A O 1
ATOM 1282 N N . ASN A 1 156 ? 19.240 5.840 3.455 1.00 85.25 156 ASN A N 1
ATOM 1283 C CA . ASN A 1 156 ? 20.315 6.552 2.788 1.00 85.25 156 ASN A CA 1
ATOM 1284 C C . ASN A 1 156 ? 19.766 7.582 1.802 1.00 85.25 156 ASN A C 1
ATOM 1286 O O . ASN A 1 156 ? 18.787 7.325 1.107 1.00 85.25 156 ASN A O 1
ATOM 1290 N N . ASP A 1 157 ? 20.432 8.735 1.715 1.00 81.56 157 ASP A N 1
ATOM 1291 C CA . ASP A 1 157 ? 20.091 9.751 0.724 1.00 81.56 157 ASP A CA 1
ATOM 1292 C C . ASP A 1 157 ? 20.393 9.223 -0.684 1.00 81.56 157 ASP A C 1
ATOM 1294 O O . ASP A 1 157 ? 21.547 9.113 -1.113 1.00 81.56 157 ASP A O 1
ATOM 1298 N N . ILE A 1 158 ? 19.324 8.865 -1.390 1.00 83.31 158 ILE A N 1
ATOM 1299 C CA . ILE A 1 158 ? 19.367 8.427 -2.780 1.00 83.31 158 ILE A CA 1
ATOM 1300 C C . ILE A 1 158 ? 18.667 9.409 -3.722 1.00 83.31 158 ILE A C 1
ATOM 1302 O O . ILE A 1 158 ? 18.575 9.117 -4.916 1.00 83.31 158 ILE A O 1
ATOM 1306 N N . HIS A 1 159 ? 18.235 10.579 -3.235 1.00 76.75 159 HIS A N 1
ATOM 1307 C CA . HIS A 1 159 ? 17.451 11.553 -4.007 1.00 76.75 159 HIS A CA 1
ATOM 1308 C C . HIS A 1 159 ? 18.218 12.125 -5.209 1.00 76.75 159 HIS A C 1
ATOM 1310 O O . HIS A 1 159 ? 17.611 12.516 -6.203 1.00 76.75 159 HIS A O 1
ATOM 1316 N N . ASN A 1 160 ? 19.553 12.106 -5.159 1.00 81.00 160 ASN A N 1
ATOM 1317 C CA . ASN A 1 160 ? 20.423 12.525 -6.264 1.00 81.00 160 ASN A CA 1
ATOM 1318 C C . ASN A 1 160 ? 20.472 11.522 -7.436 1.00 81.00 160 ASN A C 1
ATOM 1320 O O . ASN A 1 160 ? 21.094 11.796 -8.463 1.00 81.00 160 ASN A O 1
ATOM 1324 N N . ASN A 1 161 ? 19.843 10.350 -7.304 1.00 84.94 161 ASN A N 1
ATOM 1325 C CA . ASN A 1 161 ? 19.759 9.354 -8.369 1.00 84.94 161 ASN A CA 1
ATOM 1326 C C . ASN A 1 161 ? 18.477 9.520 -9.190 1.00 84.94 161 ASN A C 1
ATOM 1328 O O . ASN A 1 161 ? 17.455 10.007 -8.714 1.00 84.94 161 ASN A O 1
ATOM 1332 N N . SER A 1 162 ? 18.504 9.062 -10.444 1.00 87.56 162 SER A N 1
ATOM 1333 C CA . SER A 1 162 ? 17.296 9.053 -11.268 1.00 87.56 162 SER A CA 1
ATOM 1334 C C . SER A 1 162 ? 16.253 8.085 -10.703 1.00 87.56 162 SER A C 1
ATOM 1336 O O . SER A 1 162 ? 16.599 6.998 -10.235 1.00 87.56 162 SER A O 1
ATOM 1338 N N . LYS A 1 163 ? 14.962 8.434 -10.828 1.00 88.25 163 LYS A N 1
ATOM 1339 C CA . LYS A 1 163 ? 13.845 7.569 -10.401 1.00 88.25 163 LYS A CA 1
ATOM 1340 C C . LYS A 1 163 ? 13.991 6.138 -10.939 1.00 88.25 163 LYS A C 1
ATOM 1342 O O . LYS A 1 163 ? 13.851 5.188 -10.182 1.00 88.25 163 LYS A O 1
ATOM 1347 N N . GLY A 1 164 ? 14.374 5.983 -12.210 1.00 89.50 164 GLY A N 1
ATOM 1348 C CA . GLY A 1 164 ? 14.590 4.671 -12.833 1.00 89.50 164 GLY A CA 1
ATOM 1349 C C . GLY A 1 164 ? 15.670 3.818 -12.153 1.00 89.50 164 GLY A C 1
ATOM 1350 O O . GLY A 1 164 ? 15.462 2.620 -11.980 1.00 89.50 164 GLY A O 1
ATOM 1351 N N . LYS A 1 165 ? 16.787 4.417 -11.705 1.00 89.75 165 LYS A N 1
ATOM 1352 C CA . LYS A 1 165 ? 17.837 3.692 -10.964 1.00 89.75 165 LYS A CA 1
ATOM 1353 C C . LYS A 1 165 ? 17.347 3.214 -9.601 1.00 89.75 165 LYS A C 1
ATOM 1355 O O . LYS A 1 165 ? 17.677 2.104 -9.202 1.00 89.75 165 LYS A O 1
ATOM 1360 N N . ILE A 1 166 ? 16.561 4.041 -8.913 1.00 91.56 166 ILE A N 1
ATOM 1361 C CA . ILE A 1 166 ? 15.968 3.688 -7.619 1.00 91.56 166 ILE A CA 1
ATOM 1362 C C . ILE A 1 166 ? 14.993 2.522 -7.796 1.00 91.56 166 ILE A C 1
ATOM 1364 O O . ILE A 1 166 ? 15.121 1.516 -7.108 1.00 91.56 166 ILE A O 1
ATOM 1368 N N . ILE A 1 167 ? 14.079 2.622 -8.766 1.00 92.38 167 ILE A N 1
ATOM 1369 C CA . ILE A 1 167 ? 13.106 1.566 -9.087 1.00 92.38 167 ILE A CA 1
ATOM 1370 C C . ILE A 1 167 ? 13.827 0.256 -9.415 1.00 92.38 167 ILE A C 1
ATOM 1372 O O . ILE A 1 167 ? 13.555 -0.754 -8.780 1.00 92.38 167 ILE A O 1
ATOM 1376 N N . SER A 1 168 ? 14.821 0.299 -10.308 1.00 91.06 168 SER A N 1
ATOM 1377 C CA . SER A 1 168 ? 15.588 -0.889 -10.712 1.00 91.06 168 SER A CA 1
ATOM 1378 C C . SER A 1 168 ? 16.346 -1.539 -9.554 1.00 91.06 168 SER A C 1
ATOM 1380 O O . SER A 1 168 ? 16.634 -2.729 -9.603 1.00 91.06 168 SER A O 1
ATOM 1382 N N . ALA A 1 169 ? 16.757 -0.763 -8.548 1.00 90.88 169 ALA A N 1
ATOM 1383 C CA . ALA A 1 169 ? 17.397 -1.304 -7.357 1.00 90.88 169 ALA A CA 1
ATOM 1384 C C . ALA A 1 169 ? 16.359 -1.952 -6.428 1.00 90.88 169 ALA A C 1
ATOM 1386 O O . ALA A 1 169 ? 16.602 -3.047 -5.938 1.00 90.88 169 ALA A O 1
ATOM 1387 N N . VAL A 1 170 ? 15.187 -1.335 -6.246 1.00 92.62 170 VAL A N 1
ATOM 1388 C CA . VAL A 1 170 ? 14.082 -1.890 -5.442 1.00 92.62 170 VAL A CA 1
ATOM 1389 C C . VAL A 1 170 ? 13.525 -3.184 -6.043 1.00 92.62 170 VAL A C 1
ATOM 1391 O O . VAL A 1 170 ? 13.361 -4.153 -5.308 1.00 92.62 170 VAL A O 1
ATOM 1394 N N . GLU A 1 171 ? 13.314 -3.240 -7.362 1.00 91.69 171 GLU A N 1
ATOM 1395 C CA . GLU A 1 171 ? 12.807 -4.423 -8.088 1.00 91.69 171 GLU A CA 1
ATOM 1396 C C . GLU A 1 171 ? 13.653 -5.682 -7.871 1.00 91.69 171 GLU A C 1
ATOM 1398 O O . GLU A 1 171 ? 13.148 -6.795 -7.947 1.00 91.69 171 GLU A O 1
ATOM 1403 N N . ARG A 1 172 ? 14.950 -5.525 -7.594 1.00 89.44 172 ARG A N 1
ATOM 1404 C CA . ARG A 1 172 ? 15.855 -6.656 -7.337 1.00 89.44 172 ARG A CA 1
ATOM 1405 C C . ARG A 1 172 ? 15.799 -7.161 -5.902 1.00 89.44 172 ARG A C 1
ATOM 1407 O O . ARG A 1 172 ? 16.317 -8.238 -5.623 1.00 89.44 172 ARG A O 1
ATOM 1414 N N . LEU A 1 173 ? 15.268 -6.351 -4.989 1.00 90.19 173 LEU A N 1
ATOM 1415 C CA . LEU A 1 173 ? 15.217 -6.647 -3.559 1.00 90.19 173 LEU A CA 1
ATOM 1416 C C . LEU A 1 173 ? 13.839 -7.128 -3.113 1.00 90.19 173 LEU A C 1
ATOM 1418 O O . LEU A 1 173 ? 13.733 -7.817 -2.100 1.00 90.19 173 LEU A O 1
ATOM 1422 N N . PHE A 1 174 ? 12.796 -6.735 -3.841 1.00 92.69 174 PHE A N 1
ATOM 1423 C CA . PHE A 1 174 ? 11.414 -6.960 -3.458 1.00 92.69 174 PHE A CA 1
ATOM 1424 C C . PHE A 1 174 ? 10.606 -7.440 -4.658 1.00 92.69 174 PHE A C 1
ATOM 1426 O O . PHE A 1 174 ? 10.417 -6.698 -5.619 1.00 92.69 174 PHE A O 1
ATOM 1433 N N . ASP A 1 175 ? 10.086 -8.663 -4.562 1.00 92.50 175 ASP A N 1
ATOM 1434 C CA . ASP A 1 175 ? 9.338 -9.290 -5.654 1.00 92.50 175 ASP A CA 1
ATOM 1435 C C . ASP A 1 175 ? 7.987 -8.612 -5.895 1.00 92.50 175 ASP A C 1
ATOM 1437 O O . ASP A 1 175 ? 7.589 -8.434 -7.037 1.00 92.50 175 ASP A O 1
ATOM 1441 N N . ASN A 1 176 ? 7.288 -8.207 -4.830 1.00 95.25 176 ASN A N 1
ATOM 1442 C CA . ASN A 1 176 ? 5.965 -7.581 -4.877 1.00 95.25 176 ASN A CA 1
ATOM 1443 C C . ASN A 1 176 ? 5.996 -6.281 -4.071 1.00 95.25 176 ASN A C 1
ATOM 1445 O O . ASN A 1 176 ? 6.011 -6.311 -2.836 1.00 95.25 176 ASN A O 1
ATOM 1449 N N . TYR A 1 177 ? 6.019 -5.129 -4.737 1.00 96.56 177 TYR A N 1
ATOM 1450 C CA . TYR A 1 177 ? 6.282 -3.865 -4.060 1.00 96.56 177 TYR A CA 1
ATOM 1451 C C . TYR A 1 177 ? 5.516 -2.673 -4.630 1.00 96.56 177 TYR A C 1
ATOM 1453 O O . TYR A 1 177 ? 5.111 -2.633 -5.792 1.00 96.56 177 TYR A O 1
ATOM 1461 N N . ILE A 1 178 ? 5.387 -1.653 -3.783 1.00 97.3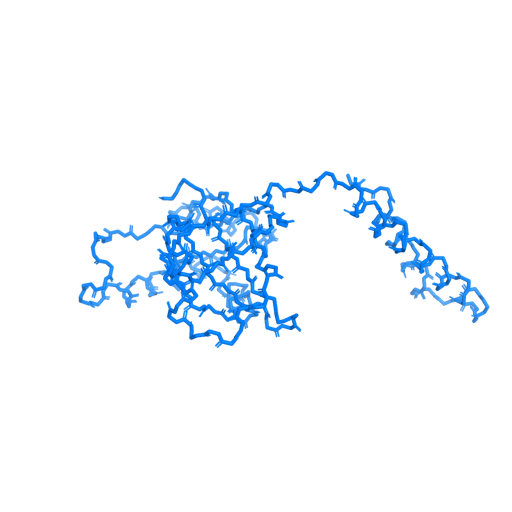8 178 ILE A N 1
ATOM 1462 C CA . ILE A 1 178 ? 5.091 -0.280 -4.188 1.00 97.38 178 ILE A CA 1
ATOM 1463 C C . ILE A 1 178 ? 6.164 0.616 -3.567 1.00 97.38 178 ILE A C 1
ATOM 1465 O O . ILE A 1 178 ? 6.298 0.677 -2.345 1.00 97.38 178 ILE A O 1
ATOM 1469 N N . LEU A 1 179 ? 6.927 1.313 -4.405 1.00 96.56 179 LEU A N 1
ATOM 1470 C CA . LEU A 1 179 ? 7.850 2.362 -3.989 1.00 96.56 179 LEU A CA 1
ATOM 1471 C C . LEU A 1 179 ? 7.091 3.687 -3.963 1.00 96.56 179 LEU A C 1
ATOM 1473 O O . LEU A 1 179 ? 6.604 4.152 -4.999 1.00 96.56 179 LEU A O 1
ATOM 1477 N N . VAL A 1 180 ? 7.009 4.298 -2.788 1.00 95.38 180 VAL A N 1
ATOM 1478 C CA . VAL A 1 180 ? 6.256 5.532 -2.564 1.00 95.38 180 VAL A CA 1
ATOM 1479 C C . VAL A 1 180 ? 7.094 6.573 -1.854 1.00 95.38 180 VAL A C 1
ATOM 1481 O O . VAL A 1 180 ? 7.953 6.247 -1.042 1.00 95.38 180 VAL A O 1
ATOM 1484 N N . ARG A 1 181 ? 6.793 7.839 -2.117 1.00 93.44 181 ARG A N 1
ATOM 1485 C CA . ARG A 1 181 ? 7.238 8.972 -1.315 1.00 93.44 181 ARG A CA 1
ATOM 1486 C C . ARG A 1 181 ? 6.036 9.554 -0.586 1.00 93.44 181 ARG A C 1
ATOM 1488 O O . ARG A 1 181 ? 5.063 9.958 -1.222 1.00 93.44 181 ARG A O 1
ATOM 1495 N N . GLU A 1 182 ? 6.097 9.590 0.734 1.00 90.75 182 GLU A N 1
ATOM 1496 C CA . GLU A 1 182 ? 5.110 10.294 1.550 1.00 90.75 182 GLU A CA 1
ATOM 1497 C C . GLU A 1 182 ? 5.329 11.805 1.397 1.00 90.75 182 GLU A C 1
ATOM 1499 O O . GLU A 1 182 ? 6.442 12.307 1.558 1.00 90.75 182 GLU A O 1
ATOM 1504 N N . VAL A 1 183 ? 4.281 12.520 0.976 1.00 85.19 183 VAL A N 1
ATOM 1505 C CA . VAL A 1 183 ? 4.414 13.889 0.449 1.00 85.19 183 VAL A CA 1
ATOM 1506 C C . VAL A 1 183 ? 4.758 14.906 1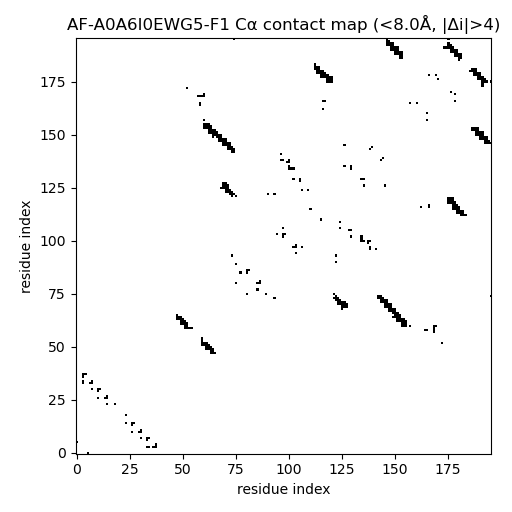.540 1.00 85.19 183 VAL A C 1
ATOM 1508 O O . VAL A 1 183 ? 5.481 15.858 1.250 1.00 85.19 183 VAL A O 1
ATOM 1511 N N . TYR A 1 184 ? 4.267 14.740 2.773 1.00 79.56 184 TYR A N 1
ATOM 1512 C CA . TYR A 1 184 ? 4.460 15.742 3.826 1.00 79.56 184 TYR A CA 1
ATOM 1513 C C . TYR A 1 184 ? 5.801 15.596 4.545 1.00 79.56 184 TYR A C 1
ATOM 1515 O O . TYR A 1 184 ? 6.404 16.610 4.895 1.00 79.56 184 TYR A O 1
ATOM 1523 N N . GLY A 1 185 ? 6.271 14.367 4.759 1.00 81.12 185 GLY A N 1
ATOM 1524 C CA . GLY A 1 185 ? 7.554 14.087 5.400 1.00 81.12 185 GLY A CA 1
ATOM 1525 C C . GLY A 1 185 ? 8.742 13.970 4.447 1.00 81.12 185 GLY A C 1
ATOM 1526 O O . GLY A 1 185 ? 9.872 13.915 4.923 1.00 81.12 185 GLY A O 1
ATOM 1527 N N . ASP A 1 186 ? 8.512 13.925 3.129 1.00 85.50 186 ASP A N 1
ATOM 1528 C CA . ASP A 1 186 ? 9.545 13.611 2.130 1.00 85.50 186 ASP A CA 1
ATOM 1529 C C . ASP A 1 186 ? 10.259 12.275 2.412 1.00 85.50 186 ASP A C 1
ATOM 1531 O O . ASP A 1 186 ? 11.473 12.134 2.277 1.00 85.50 186 ASP A O 1
ATOM 1535 N N . ILE A 1 187 ? 9.487 11.277 2.845 1.00 89.69 187 ILE A N 1
ATOM 1536 C CA . ILE A 1 187 ? 10.023 9.978 3.252 1.00 89.69 187 ILE A CA 1
ATOM 1537 C C . ILE A 1 187 ? 9.800 8.974 2.131 1.00 89.69 187 ILE A C 1
ATOM 1539 O O . ILE A 1 187 ? 8.666 8.738 1.707 1.00 89.69 187 ILE A O 1
ATOM 1543 N N . LEU A 1 188 ? 10.884 8.356 1.666 1.00 93.44 188 LEU A N 1
ATOM 1544 C CA . LEU A 1 188 ? 10.825 7.295 0.672 1.00 93.44 188 LEU A CA 1
ATOM 1545 C C . LEU A 1 188 ? 10.649 5.939 1.364 1.00 93.44 188 LEU A C 1
ATOM 1547 O O . LEU A 1 188 ? 11.459 5.535 2.202 1.00 93.44 188 LEU A O 1
ATOM 1551 N N . MET A 1 189 ? 9.586 5.232 0.997 1.00 95.44 189 MET A N 1
ATOM 1552 C CA . MET A 1 189 ? 9.198 3.963 1.597 1.00 95.44 189 MET A CA 1
ATOM 1553 C C . MET A 1 189 ? 8.946 2.890 0.543 1.00 95.44 189 MET A C 1
ATOM 1555 O O . MET A 1 189 ? 8.493 3.164 -0.569 1.00 95.44 189 MET A O 1
ATOM 1559 N N . ILE A 1 190 ? 9.190 1.645 0.933 1.00 96.88 190 ILE A N 1
ATOM 1560 C CA . ILE A 1 190 ? 8.873 0.450 0.163 1.00 96.88 190 ILE A CA 1
ATOM 1561 C C . ILE A 1 190 ? 7.785 -0.307 0.918 1.00 96.88 190 ILE A C 1
ATOM 1563 O O . ILE A 1 190 ? 7.987 -0.739 2.052 1.00 96.88 190 ILE A O 1
ATOM 1567 N N . LEU A 1 191 ? 6.635 -0.473 0.276 1.00 97.44 191 LEU A N 1
ATOM 1568 C CA . LEU A 1 191 ? 5.558 -1.344 0.731 1.00 97.44 191 LEU A CA 1
ATOM 1569 C C . LEU A 1 191 ? 5.779 -2.719 0.096 1.00 97.44 191 LEU A C 1
ATOM 1571 O O . LEU A 1 191 ? 5.518 -2.875 -1.094 1.00 97.44 191 LEU A O 1
ATOM 1575 N N . HIS A 1 192 ? 6.282 -3.692 0.854 1.00 97.38 192 HIS A N 1
ATOM 1576 C CA . HIS A 1 192 ? 6.526 -5.058 0.382 1.00 97.38 192 HIS A CA 1
ATOM 1577 C C . HIS A 1 192 ? 5.336 -5.952 0.725 1.00 97.38 192 HIS A C 1
ATOM 1579 O O . HIS A 1 192 ? 5.101 -6.266 1.892 1.00 97.38 192 HIS A O 1
ATOM 1585 N N . PHE A 1 193 ? 4.605 -6.386 -0.296 1.00 96.75 193 PHE A N 1
ATOM 1586 C CA . PHE A 1 193 ? 3.432 -7.233 -0.140 1.00 96.75 193 PHE A CA 1
ATOM 1587 C C . PHE A 1 193 ? 3.840 -8.709 -0.102 1.00 96.75 193 PHE A C 1
ATOM 1589 O O . PHE A 1 193 ? 4.452 -9.218 -1.039 1.00 96.75 193 PHE A O 1
ATOM 1596 N N . LYS A 1 194 ? 3.501 -9.402 0.984 1.00 92.50 194 LYS A N 1
ATOM 1597 C CA . LYS A 1 194 ? 3.799 -10.825 1.171 1.00 92.50 194 LYS A CA 1
ATOM 1598 C C . LYS A 1 194 ? 2.702 -11.682 0.557 1.00 92.50 194 LYS A C 1
ATOM 1600 O O . LYS A 1 194 ? 1.529 -11.382 0.743 1.00 92.50 194 LYS A O 1
ATOM 1605 N N . ASP A 1 195 ? 3.088 -12.771 -0.101 1.00 79.12 195 ASP A N 1
ATOM 1606 C CA . ASP A 1 195 ? 2.159 -13.817 -0.550 1.00 79.12 195 ASP A CA 1
ATOM 1607 C C . ASP A 1 195 ? 1.088 -13.324 -1.546 1.00 79.12 195 ASP A C 1
ATOM 1609 O O . ASP A 1 195 ? -0.098 -13.638 -1.412 1.00 79.12 195 ASP A O 1
ATOM 1613 N N . VAL A 1 196 ? 1.519 -12.526 -2.533 1.00 77.12 196 VAL A N 1
ATOM 1614 C CA . VAL A 1 196 ? 0.679 -11.974 -3.615 1.00 77.12 196 VAL A CA 1
ATOM 1615 C C . VAL A 1 196 ? 0.892 -12.697 -4.931 1.00 77.12 196 VAL A C 1
ATOM 1617 O O . VAL A 1 196 ? 2.076 -12.933 -5.263 1.00 77.12 196 VAL A O 1
#